Protein AF-H2BTC4-F1 (afdb_monomer)

Nearest PDB structures (foldseek):
  3rd6-assembly2_B-2  TM=5.902E-01  e=9.328E+00  Mesorhizobium loti
  6a6y-assembly1_A  TM=3.788E-01  e=4.649E+00  Plasmodium falciparum 3D7

Radius of gyration: 32.27 Å; Cα contacts (8 Å, |Δi|>4): 241; chains: 1; bounding box: 78×39×70 Å

Organism: Gillisia limnaea (strain DSM 15749 / LMG 21470 / R-8282) (NCBI:txid865937)

Solvent-accessible surface area (backbone atoms only — not comparable to full-atom values): 11530 Å² total; per-residue (Å²): 138,80,90,80,84,87,81,82,89,83,85,80,71,77,66,57,60,59,54,53,54,52,52,53,58,55,62,61,71,74,79,64,97,75,67,81,81,67,66,84,75,67,82,71,58,74,78,54,53,60,56,49,55,56,59,57,62,67,70,68,74,69,77,81,73,74,81,61,98,74,76,62,87,86,82,70,78,95,73,84,47,70,45,61,34,36,32,22,36,88,88,67,48,54,43,63,57,78,45,70,46,20,28,34,69,87,81,66,47,76,60,57,75,93,68,54,73,71,60,49,48,52,26,29,73,61,8,42,46,78,63,47,40,41,89,46,13,78,83,36,46,75,35,72,47,51,34,35,41,34,35,19,48,95,86,38,78,73,43,77,50,61,31,37,36,31,12,40,88,69,40,44,49,84,74,49,62,78,54,70,42,74,42,89,126

Mean predicted aligned error: 16.74 Å

Sequence (185 aa):
MSVKNPEYIGKKEFSNTFNYFREIFRSINHEIPNLYYNFTKYRISMKNLSRISLFVMLLFQSCIKGDDVNECPGICSEEFRNITVEIKDAEGNPVALDSYRVINTVNGNELSTEINDSEFQYFRENGIYPIFSDLYSEEFRQQEITINFKGYIDEVEVISSNYEVGADCCHVYYISGERELQIDQ

pLDDT: mean 77.53, std 22.92, range [30.31, 98.69]

Structure (mmCIF, N/CA/C/O backbone):
data_AF-H2BTC4-F1
#
_entry.id   AF-H2BTC4-F1
#
loop_
_atom_site.group_PDB
_atom_site.id
_atom_site.type_symbol
_atom_site.label_atom_id
_atom_site.label_alt_id
_atom_site.label_comp_id
_atom_site.label_asym_id
_atom_site.label_entity_id
_atom_site.label_seq_id
_atom_site.pdbx_PDB_ins_code
_atom_site.Cartn_x
_atom_site.Cartn_y
_atom_site.Cartn_z
_atom_site.occupancy
_atom_site.B_iso_or_equiv
_atom_site.auth_seq_id
_atom_site.auth_comp_id
_atom_site.auth_asym_id
_atom_site.auth_atom_id
_atom_site.pdbx_PDB_model_num
ATOM 1 N N . MET A 1 1 ? -17.801 10.130 -45.957 1.00 35.03 1 MET A N 1
ATOM 2 C CA . MET A 1 1 ? -16.839 11.165 -46.395 1.00 35.03 1 MET A CA 1
ATOM 3 C C . MET A 1 1 ? -15.692 11.145 -45.392 1.00 35.03 1 MET A C 1
ATOM 5 O O . MET A 1 1 ? -15.853 11.618 -44.286 1.00 35.03 1 MET A O 1
ATOM 9 N N . SER A 1 2 ? -14.804 10.172 -45.569 1.00 30.31 2 SER A N 1
ATOM 10 C CA . SER A 1 2 ? -13.424 10.334 -46.050 1.00 30.31 2 SER A CA 1
ATOM 11 C C . SER A 1 2 ? -12.464 10.787 -44.951 1.00 30.31 2 SER A C 1
ATOM 13 O O . SER A 1 2 ? -12.406 11.954 -44.587 1.00 30.31 2 SER A O 1
ATOM 15 N N . VAL A 1 3 ? -11.694 9.800 -44.496 1.00 36.44 3 VAL A N 1
ATOM 16 C CA . VAL A 1 3 ? -10.451 9.884 -43.728 1.00 36.44 3 VAL A CA 1
ATOM 17 C C . VAL A 1 3 ? -9.499 10.910 -44.348 1.00 36.44 3 VAL A C 1
ATOM 19 O O . VAL A 1 3 ? -9.320 10.893 -45.568 1.00 36.44 3 VAL A O 1
ATOM 22 N N . LYS A 1 4 ? -8.827 11.723 -43.517 1.00 32.56 4 LYS A N 1
ATOM 23 C CA . LYS A 1 4 ? -7.481 12.232 -43.820 1.00 32.56 4 LYS A CA 1
ATOM 24 C C . LYS A 1 4 ? -6.571 12.255 -42.584 1.00 32.56 4 LYS A C 1
ATOM 26 O O . LYS A 1 4 ? -6.829 12.925 -41.594 1.00 32.56 4 LYS A O 1
ATOM 31 N N . ASN A 1 5 ? -5.520 11.467 -42.761 1.00 31.31 5 ASN A N 1
ATOM 32 C CA . ASN A 1 5 ? -4.232 11.316 -42.098 1.00 31.31 5 ASN A CA 1
ATOM 33 C C . ASN A 1 5 ? -3.501 12.649 -41.797 1.00 31.31 5 ASN A C 1
ATOM 35 O O . ASN A 1 5 ? -3.517 13.523 -42.668 1.00 31.31 5 ASN A O 1
ATOM 39 N N . PRO A 1 6 ? -2.783 12.796 -40.667 1.00 34.75 6 PRO A N 1
ATOM 40 C CA . PRO A 1 6 ? -1.710 13.776 -40.545 1.00 34.75 6 PRO A CA 1
ATOM 41 C C . PRO A 1 6 ? -0.370 13.185 -41.025 1.00 34.75 6 PRO A C 1
ATOM 43 O O . PRO A 1 6 ? 0.171 12.239 -40.457 1.00 34.75 6 PRO A O 1
ATOM 46 N N . GLU A 1 7 ? 0.161 13.763 -42.103 1.00 33.81 7 GLU A N 1
ATOM 47 C CA . GLU A 1 7 ? 1.503 13.509 -42.631 1.00 33.81 7 GLU A CA 1
ATOM 48 C C . GLU A 1 7 ? 2.607 13.994 -41.673 1.00 33.81 7 GLU A C 1
ATOM 50 O O . GLU A 1 7 ? 2.689 15.171 -41.332 1.00 33.81 7 GLU A O 1
ATOM 55 N N . TYR A 1 8 ? 3.489 13.063 -41.306 1.00 33.41 8 TYR A N 1
ATOM 56 C CA . TYR A 1 8 ? 4.953 13.176 -41.255 1.00 33.41 8 TYR A CA 1
ATOM 57 C C . TYR A 1 8 ? 5.572 14.586 -41.141 1.00 33.41 8 TYR A C 1
ATOM 59 O O . TYR A 1 8 ? 5.969 15.205 -42.132 1.00 33.41 8 TYR A O 1
ATOM 67 N N . ILE A 1 9 ? 5.833 15.014 -39.904 1.00 39.47 9 ILE A N 1
ATOM 68 C CA . ILE A 1 9 ? 6.880 15.996 -39.591 1.00 39.47 9 ILE A CA 1
ATOM 69 C C . ILE A 1 9 ? 8.181 15.212 -39.394 1.00 39.47 9 ILE A C 1
ATOM 71 O O . ILE A 1 9 ? 8.372 14.559 -38.378 1.00 39.47 9 ILE A O 1
ATOM 75 N N . GLY A 1 10 ? 9.072 15.237 -40.385 1.00 39.84 10 GLY A N 1
ATOM 76 C CA . GLY A 1 10 ? 10.337 14.502 -40.285 1.00 39.84 10 GLY A CA 1
ATOM 77 C C . GLY A 1 10 ? 11.221 14.625 -41.516 1.00 39.84 10 GLY A C 1
ATOM 78 O O . GLY A 1 10 ? 11.597 13.620 -42.103 1.00 39.84 10 GLY A O 1
ATOM 79 N N . LYS A 1 11 ? 11.514 15.851 -41.969 1.00 40.06 11 LYS A N 1
ATOM 80 C CA . LYS A 1 11 ? 12.425 16.077 -43.112 1.00 40.06 11 LYS A CA 1
ATOM 81 C C . LYS A 1 11 ? 13.274 17.352 -43.031 1.00 40.06 11 LYS A C 1
ATOM 83 O O . LYS A 1 11 ? 13.701 17.859 -44.064 1.00 40.06 11 LYS A O 1
ATOM 88 N N . LYS A 1 12 ? 13.544 17.885 -41.832 1.00 38.66 12 LYS A N 1
ATOM 89 C CA . LYS A 1 12 ? 14.342 19.123 -41.694 1.00 38.66 12 LYS A CA 1
ATOM 90 C C . LYS A 1 12 ? 15.702 19.015 -41.004 1.00 38.66 12 LYS A C 1
ATOM 92 O O . LYS A 1 12 ? 16.465 19.965 -41.120 1.00 38.66 12 LYS A O 1
ATOM 97 N N . GLU A 1 13 ? 16.081 17.881 -40.416 1.00 40.91 13 GLU A N 1
ATOM 98 C CA . GLU A 1 13 ? 17.378 17.789 -39.713 1.00 40.91 13 GLU A CA 1
ATOM 99 C C . GLU A 1 13 ? 18.522 17.147 -40.510 1.00 40.91 13 GLU A C 1
ATOM 101 O O . GLU A 1 13 ? 19.686 17.392 -40.209 1.00 40.91 13 GLU A O 1
ATOM 106 N N . PHE A 1 14 ? 18.250 16.428 -41.602 1.00 38.41 14 PHE A N 1
ATOM 107 C CA . PHE A 1 14 ? 19.308 15.697 -42.321 1.00 38.41 14 PHE A CA 1
ATOM 108 C C . PHE A 1 14 ? 20.200 16.5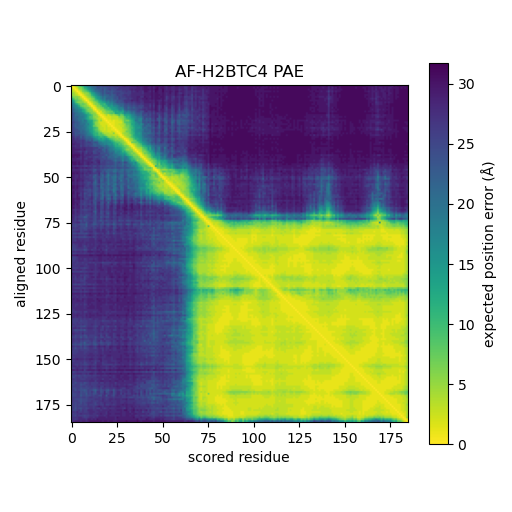73 -43.230 1.00 38.41 14 PHE A C 1
ATOM 110 O O . PHE A 1 14 ? 21.249 16.127 -43.689 1.00 38.41 14 PHE A O 1
ATOM 117 N N . SER A 1 15 ? 19.812 17.827 -43.511 1.00 43.28 15 SER A N 1
ATOM 118 C CA . SER A 1 15 ? 20.577 18.701 -44.425 1.00 43.28 15 SER A CA 1
ATOM 119 C C . SER A 1 15 ? 21.727 19.464 -43.752 1.00 43.28 15 SER A C 1
ATOM 121 O O . SER A 1 15 ? 22.651 19.912 -44.432 1.00 43.28 15 SER A O 1
ATOM 123 N N . ASN A 1 16 ? 21.713 19.583 -42.420 1.00 51.31 16 ASN A N 1
ATOM 124 C CA . ASN A 1 16 ? 22.697 20.393 -41.696 1.00 51.31 16 ASN A CA 1
ATOM 125 C C . ASN A 1 16 ? 24.021 19.656 -41.455 1.00 51.31 16 ASN A C 1
ATOM 127 O O . ASN A 1 16 ? 25.080 20.283 -41.468 1.00 51.31 16 ASN A O 1
ATOM 131 N N . THR A 1 17 ? 24.004 18.328 -41.347 1.00 49.62 17 THR A N 1
ATOM 132 C CA . THR A 1 17 ? 25.216 17.527 -41.122 1.00 49.62 17 THR A CA 1
ATOM 133 C C . THR A 1 17 ? 26.127 17.514 -42.352 1.00 49.62 17 THR A C 1
ATOM 135 O O . THR A 1 17 ? 27.344 17.630 -42.232 1.00 49.62 17 THR A O 1
ATOM 138 N N . PHE A 1 18 ? 25.553 17.459 -43.560 1.00 51.31 18 PHE A N 1
ATOM 139 C CA . PHE A 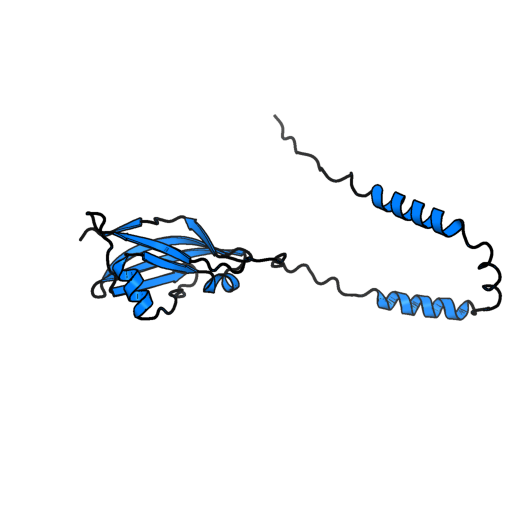1 18 ? 26.331 17.433 -44.805 1.00 51.31 18 PHE A CA 1
ATOM 140 C C . PHE A 1 18 ? 27.047 18.766 -45.079 1.00 51.31 18 PHE A C 1
ATOM 142 O O . PHE A 1 18 ? 28.181 18.783 -45.559 1.00 51.31 18 PHE A O 1
ATOM 149 N N . ASN A 1 19 ? 26.413 19.887 -44.725 1.00 50.78 19 ASN A N 1
ATOM 150 C CA . ASN A 1 19 ? 27.024 21.211 -44.845 1.00 50.78 19 ASN A CA 1
ATOM 151 C C . ASN A 1 19 ? 28.141 21.421 -43.812 1.00 50.78 19 ASN A C 1
ATOM 153 O O . ASN A 1 19 ? 29.167 22.004 -44.151 1.00 50.78 19 ASN A O 1
ATOM 157 N N . TYR A 1 20 ? 28.003 20.864 -42.604 1.00 53.56 20 TYR A N 1
ATOM 158 C CA . TYR A 1 20 ? 29.056 20.897 -41.586 1.00 53.56 20 TYR A CA 1
ATOM 159 C C . TYR A 1 20 ? 30.311 20.119 -42.018 1.00 53.56 20 TYR A C 1
ATOM 161 O O . TYR A 1 20 ? 31.423 20.643 -41.958 1.00 53.56 20 TYR A O 1
ATOM 169 N N . PHE A 1 21 ? 30.148 18.909 -42.568 1.00 52.22 21 PHE A N 1
ATOM 170 C CA . PHE A 1 21 ? 31.277 18.143 -43.112 1.00 52.22 21 PHE A CA 1
ATOM 171 C C . PHE A 1 21 ? 31.932 18.828 -44.318 1.00 52.22 21 PHE A C 1
ATOM 173 O O . PHE A 1 21 ? 33.154 18.778 -44.466 1.00 52.22 21 PHE A O 1
ATOM 180 N N . ARG A 1 22 ? 31.148 19.505 -45.167 1.00 55.69 22 ARG A N 1
ATOM 181 C CA . ARG A 1 22 ? 31.675 20.261 -46.311 1.00 55.69 22 ARG A CA 1
ATOM 182 C C . ARG A 1 22 ? 32.547 21.442 -45.880 1.00 55.69 22 ARG A C 1
ATOM 184 O O . ARG A 1 22 ? 33.568 21.689 -46.519 1.00 55.69 22 ARG A O 1
ATOM 191 N N . GLU A 1 23 ? 32.169 22.141 -44.815 1.00 54.94 23 GLU A N 1
ATOM 192 C CA . GLU A 1 23 ? 32.951 23.253 -44.262 1.00 54.94 23 GLU A CA 1
ATOM 193 C C . GLU A 1 23 ? 34.232 22.763 -43.563 1.00 54.94 23 GLU A C 1
ATOM 195 O O . GLU A 1 23 ? 35.295 23.345 -43.777 1.00 54.94 23 GLU A O 1
ATOM 200 N N . ILE A 1 24 ? 34.195 21.622 -42.859 1.00 56.16 24 ILE A N 1
ATOM 201 C CA . ILE A 1 24 ? 35.408 20.985 -42.302 1.00 56.16 24 ILE A CA 1
ATOM 202 C C . ILE A 1 24 ? 36.379 20.561 -43.418 1.00 56.16 24 ILE A C 1
ATOM 204 O O . ILE A 1 24 ? 37.576 20.827 -43.342 1.00 56.16 24 ILE A O 1
ATOM 208 N N . PHE A 1 25 ? 35.890 19.957 -44.504 1.00 52.84 25 PHE A N 1
ATOM 209 C CA . PHE A 1 25 ? 36.750 19.607 -45.643 1.00 52.84 25 PHE A CA 1
ATOM 210 C C . PHE A 1 25 ? 37.304 20.836 -46.382 1.00 52.84 25 PHE A C 1
ATOM 212 O O . PHE A 1 25 ? 38.366 20.755 -47.005 1.00 52.84 25 PHE A O 1
ATOM 219 N N . ARG A 1 26 ? 36.614 21.982 -46.321 1.00 50.97 26 ARG A N 1
ATOM 220 C CA . ARG A 1 26 ? 37.113 23.251 -46.867 1.00 50.97 26 ARG A CA 1
ATOM 221 C C . ARG A 1 26 ? 38.206 23.869 -46.002 1.00 50.97 26 ARG A C 1
ATOM 223 O O . ARG A 1 26 ? 39.169 24.373 -46.573 1.00 50.97 26 ARG A O 1
ATOM 230 N N . SER A 1 27 ? 38.094 23.799 -44.675 1.00 51.53 27 SER A N 1
ATOM 231 C CA . SER A 1 27 ? 39.113 24.351 -43.772 1.00 51.53 27 SER A CA 1
ATOM 232 C C . SER A 1 27 ? 40.405 23.528 -43.769 1.00 51.53 27 SER A C 1
ATOM 234 O O . SER A 1 27 ? 41.488 24.100 -43.707 1.00 51.53 27 SER A O 1
ATOM 236 N N . ILE A 1 28 ? 40.323 22.205 -43.951 1.00 52.25 28 ILE A N 1
ATOM 237 C CA . ILE A 1 28 ? 41.506 21.325 -44.016 1.00 52.25 28 ILE A CA 1
ATOM 238 C C . ILE A 1 28 ? 42.330 21.553 -45.300 1.00 52.25 28 ILE A C 1
ATOM 240 O O . ILE A 1 28 ? 43.553 21.417 -45.291 1.00 52.25 28 ILE A O 1
ATOM 244 N N . ASN A 1 29 ? 41.696 21.942 -46.411 1.00 46.62 29 ASN A N 1
ATOM 245 C CA . ASN A 1 29 ? 42.384 22.099 -47.699 1.00 46.62 29 ASN A CA 1
ATOM 246 C C . ASN A 1 29 ? 43.207 23.392 -47.837 1.00 46.62 29 ASN A C 1
ATOM 248 O O . ASN A 1 29 ? 43.903 23.545 -48.840 1.00 46.62 29 ASN A O 1
ATOM 252 N N . HIS A 1 30 ? 43.151 24.313 -46.869 1.00 49.62 30 HIS A N 1
ATOM 253 C CA . HIS A 1 30 ? 43.815 25.616 -46.987 1.00 49.62 30 HIS A CA 1
ATOM 254 C C . HIS A 1 30 ? 45.167 25.725 -46.249 1.00 49.62 30 HIS A C 1
ATOM 256 O O . HIS A 1 30 ? 45.808 26.770 -46.336 1.00 49.62 30 HIS A O 1
ATOM 262 N N . GLU A 1 31 ? 45.653 24.665 -45.585 1.00 50.09 31 GLU A N 1
ATOM 263 C CA . GLU A 1 31 ? 46.914 24.734 -44.815 1.00 50.09 31 GLU A CA 1
ATOM 264 C C . GLU A 1 31 ? 47.982 23.666 -45.099 1.00 50.09 31 GLU A C 1
ATOM 266 O O . GLU A 1 31 ? 49.038 23.703 -44.471 1.00 50.09 31 GLU A O 1
ATOM 271 N N . ILE A 1 32 ? 47.826 22.748 -46.063 1.00 51.97 32 ILE A N 1
ATOM 272 C CA . ILE A 1 32 ? 48.899 21.764 -46.322 1.00 51.97 32 ILE A CA 1
ATOM 273 C C . ILE A 1 32 ? 49.108 21.486 -47.818 1.00 51.97 32 ILE A C 1
ATOM 275 O O . ILE A 1 32 ? 48.557 20.525 -48.352 1.00 51.97 32 ILE A O 1
ATOM 279 N N . PRO A 1 33 ? 49.999 22.226 -48.509 1.00 43.50 33 PRO A N 1
ATOM 280 C CA . PRO A 1 33 ? 50.425 21.866 -49.862 1.00 43.50 33 PRO A CA 1
ATOM 281 C C . PRO A 1 33 ? 51.407 20.677 -49.903 1.00 43.50 33 PRO A C 1
ATOM 283 O O . PRO A 1 33 ? 51.844 20.293 -50.981 1.00 43.50 33 PRO A O 1
ATOM 286 N N . ASN A 1 34 ? 51.797 20.092 -48.761 1.00 49.53 34 ASN A N 1
ATOM 287 C CA . ASN A 1 34 ? 53.017 19.275 -48.670 1.00 49.53 34 ASN A CA 1
ATOM 288 C C . ASN A 1 34 ? 52.880 17.873 -48.045 1.00 49.53 34 ASN A C 1
ATOM 290 O O . ASN A 1 34 ? 53.867 17.316 -47.570 1.00 49.53 34 ASN A O 1
ATOM 294 N N . LEU A 1 35 ? 51.702 17.241 -48.095 1.00 42.56 35 LEU A N 1
ATOM 295 C CA . LEU A 1 35 ? 51.567 15.815 -47.728 1.00 42.56 35 LEU A CA 1
ATOM 296 C C . LEU A 1 35 ? 51.453 14.856 -48.923 1.00 42.56 35 LEU A C 1
ATOM 298 O O . LEU A 1 35 ? 51.580 13.645 -48.749 1.00 42.56 35 LEU A O 1
ATOM 302 N N . TYR A 1 36 ? 51.323 15.368 -50.151 1.00 42.94 36 TYR A N 1
ATOM 303 C CA . TYR A 1 36 ? 51.255 14.524 -51.352 1.00 42.94 36 TYR A CA 1
ATOM 304 C C . TYR A 1 36 ? 52.605 13.913 -51.770 1.00 42.94 36 TYR A C 1
ATOM 306 O O . TYR A 1 36 ? 52.634 12.981 -52.570 1.00 42.94 36 TYR A O 1
ATOM 314 N N . TYR A 1 37 ? 53.729 14.386 -51.215 1.00 44.12 37 TYR A N 1
ATOM 315 C CA . TYR A 1 37 ? 55.063 13.977 -51.672 1.00 44.12 37 TYR A CA 1
ATOM 316 C C . TYR A 1 37 ? 55.655 12.751 -50.951 1.00 44.12 37 TYR A C 1
ATOM 318 O O . TYR A 1 37 ? 56.686 12.239 -51.377 1.00 44.12 37 TYR A O 1
ATOM 326 N N . ASN A 1 38 ? 55.015 12.230 -49.895 1.00 38.34 38 ASN A N 1
ATOM 327 C CA . ASN A 1 38 ? 55.543 11.076 -49.146 1.00 38.34 38 ASN A CA 1
ATOM 328 C C . ASN A 1 38 ? 54.756 9.764 -49.313 1.00 38.34 38 ASN A C 1
ATOM 330 O O . ASN A 1 38 ? 55.200 8.727 -48.819 1.00 38.34 38 ASN A O 1
ATOM 334 N N . PHE A 1 39 ? 53.651 9.744 -50.066 1.00 42.41 39 PHE A N 1
ATOM 335 C CA . PHE A 1 39 ? 52.895 8.502 -50.300 1.00 42.41 39 PHE A CA 1
ATOM 336 C C . PHE A 1 39 ? 53.469 7.602 -51.408 1.00 42.41 39 PHE A C 1
ATOM 338 O O . PHE A 1 39 ? 53.096 6.436 -51.503 1.00 42.41 39 PHE A O 1
ATOM 345 N N . THR A 1 40 ? 54.436 8.066 -52.205 1.00 42.25 40 THR A N 1
ATOM 346 C CA . THR A 1 40 ? 55.041 7.260 -53.285 1.00 42.25 40 THR A CA 1
ATOM 347 C C . THR A 1 40 ? 56.161 6.320 -52.831 1.00 42.25 40 THR A C 1
ATOM 349 O O . THR A 1 40 ? 56.680 5.563 -53.651 1.00 42.25 40 THR A O 1
ATOM 352 N N . LYS A 1 41 ? 56.526 6.295 -51.539 1.00 48.69 41 LYS A N 1
ATOM 353 C CA . LYS A 1 41 ? 57.607 5.418 -51.046 1.00 48.69 41 LYS A CA 1
ATOM 354 C C . LYS A 1 41 ? 57.138 4.060 -50.512 1.00 48.69 41 LYS A C 1
ATOM 356 O O . LYS A 1 41 ? 57.942 3.135 -50.439 1.00 48.69 41 LYS A O 1
ATOM 361 N N . TYR A 1 42 ? 55.853 3.889 -50.203 1.00 53.25 42 TYR A N 1
ATOM 362 C CA . TYR A 1 42 ? 55.319 2.601 -49.754 1.00 53.25 42 TYR A CA 1
ATOM 363 C C . TYR A 1 42 ? 54.574 1.896 -50.883 1.00 53.25 42 TYR A C 1
ATOM 365 O O . TYR A 1 42 ? 53.364 2.010 -51.054 1.00 53.25 42 TYR A O 1
ATOM 373 N N . ARG A 1 43 ? 55.324 1.107 -51.656 1.00 49.00 43 ARG A N 1
ATOM 374 C CA . ARG A 1 43 ? 54.785 0.143 -52.618 1.00 49.00 43 ARG A CA 1
ATOM 375 C C . ARG A 1 43 ? 54.184 -1.041 -51.846 1.00 49.00 43 ARG A C 1
ATOM 377 O O . ARG A 1 43 ? 54.742 -2.134 -51.836 1.00 49.00 43 ARG A O 1
ATOM 384 N N . ILE A 1 44 ? 53.071 -0.817 -51.144 1.00 51.38 44 ILE A N 1
ATOM 385 C CA . ILE A 1 44 ? 52.295 -1.903 -50.539 1.00 51.38 44 ILE A CA 1
ATOM 386 C C . ILE A 1 44 ? 51.766 -2.741 -51.702 1.00 51.38 44 ILE A C 1
ATOM 388 O O . ILE A 1 44 ? 50.981 -2.276 -52.526 1.00 51.38 44 ILE A O 1
ATOM 392 N N . SER A 1 45 ? 52.271 -3.967 -51.823 1.00 49.88 45 SER A N 1
ATOM 393 C CA . SER A 1 45 ? 51.870 -4.901 -52.873 1.00 49.88 45 SER A CA 1
ATOM 394 C C . SER A 1 45 ? 50.346 -5.069 -52.868 1.00 49.88 45 SER A C 1
ATOM 396 O O . SER A 1 45 ? 49.775 -5.494 -51.862 1.00 49.88 45 SER A O 1
ATOM 398 N N . MET A 1 46 ? 49.690 -4.783 -54.002 1.00 56.00 46 MET A N 1
ATOM 399 C CA . MET A 1 46 ? 48.228 -4.889 -54.184 1.00 56.00 46 MET A CA 1
ATOM 400 C C . MET A 1 46 ? 47.656 -6.279 -53.845 1.00 56.00 46 MET A C 1
ATOM 402 O O . MET A 1 46 ? 46.457 -6.421 -53.631 1.00 56.00 46 MET A O 1
ATOM 406 N N . LYS A 1 47 ? 48.509 -7.305 -53.727 1.0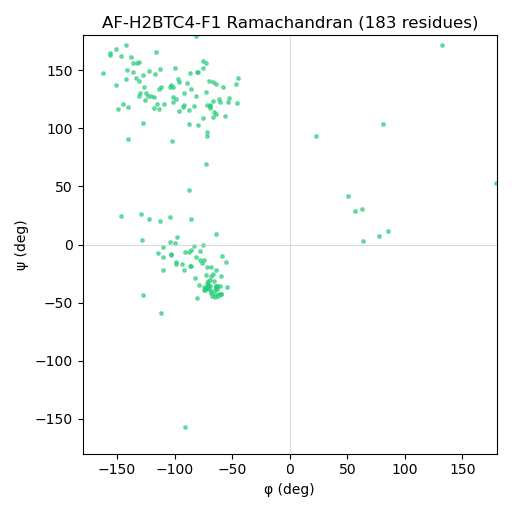0 53.22 47 LYS A N 1
ATOM 407 C CA . LYS A 1 47 ? 48.133 -8.662 -53.299 1.00 53.22 47 LYS A CA 1
ATOM 408 C C . LYS A 1 47 ? 47.810 -8.760 -51.801 1.00 53.22 47 LYS A C 1
ATOM 410 O O . LYS A 1 47 ? 47.028 -9.619 -51.404 1.00 53.22 47 LYS A O 1
ATOM 415 N N . ASN A 1 48 ? 48.370 -7.872 -50.979 1.00 50.00 48 ASN A N 1
ATOM 416 C CA . ASN A 1 48 ? 48.149 -7.852 -49.529 1.00 50.00 48 ASN A CA 1
ATOM 417 C C . ASN A 1 48 ? 46.979 -6.937 -49.132 1.00 50.00 48 ASN A C 1
ATOM 419 O O . ASN A 1 48 ? 46.359 -7.165 -48.099 1.00 50.00 48 ASN A O 1
ATOM 423 N N . LEU A 1 49 ? 46.619 -5.968 -49.985 1.00 55.25 49 LEU A N 1
ATOM 424 C CA . LEU A 1 49 ? 45.439 -5.106 -49.819 1.00 55.25 49 LEU A CA 1
ATOM 425 C C . LEU A 1 49 ? 44.125 -5.905 -49.850 1.00 55.25 49 LEU A C 1
ATOM 427 O O . LEU A 1 49 ? 43.243 -5.665 -49.031 1.00 55.25 49 LEU A O 1
ATOM 431 N N . SER A 1 50 ? 44.028 -6.923 -50.715 1.00 57.62 50 SER A N 1
ATOM 432 C CA . SER A 1 50 ? 42.869 -7.830 -50.762 1.00 57.62 50 SER A CA 1
ATOM 433 C C . SER A 1 50 ? 42.694 -8.638 -49.465 1.00 57.62 50 SER A C 1
ATOM 435 O O . SER A 1 50 ? 41.570 -8.836 -49.009 1.00 57.62 50 SER A O 1
ATOM 437 N N . ARG A 1 51 ? 43.797 -9.044 -48.820 1.00 59.50 51 ARG A N 1
ATOM 438 C CA . ARG A 1 51 ? 43.763 -9.795 -47.552 1.00 59.50 51 ARG A CA 1
ATOM 439 C C . ARG A 1 51 ? 43.399 -8.913 -46.358 1.00 59.50 51 ARG A C 1
ATOM 441 O O . ARG A 1 51 ? 42.667 -9.355 -45.481 1.00 59.50 51 ARG A O 1
ATOM 448 N N . ILE A 1 52 ? 43.864 -7.663 -46.353 1.00 64.44 52 ILE A N 1
ATOM 449 C CA . ILE A 1 52 ? 43.525 -6.676 -45.317 1.00 64.44 52 ILE A CA 1
ATOM 450 C C . ILE A 1 52 ? 42.047 -6.275 -45.423 1.00 64.44 52 ILE A C 1
ATOM 452 O O . ILE A 1 52 ? 41.364 -6.207 -44.406 1.00 64.44 52 ILE A O 1
ATOM 456 N N . SER A 1 53 ? 41.519 -6.109 -46.641 1.00 63.62 53 SER A N 1
ATOM 457 C CA . SER A 1 53 ? 40.095 -5.813 -46.862 1.00 63.62 53 SER A CA 1
ATOM 458 C C . SER A 1 53 ? 39.167 -6.909 -46.326 1.00 63.62 53 SER A C 1
ATOM 460 O O . SER A 1 53 ? 38.098 -6.595 -45.811 1.00 63.62 53 SER A O 1
ATOM 462 N N . LEU A 1 54 ? 39.570 -8.182 -46.412 1.00 62.69 54 LEU A N 1
ATOM 463 C CA . LEU A 1 54 ? 38.795 -9.305 -45.874 1.00 62.69 54 LEU A CA 1
ATOM 464 C C . LEU A 1 54 ? 38.805 -9.323 -44.334 1.00 62.69 54 LEU A C 1
ATOM 466 O O . LEU A 1 54 ? 37.793 -9.631 -43.712 1.00 62.69 54 LEU A O 1
ATOM 470 N N . PHE A 1 55 ? 39.928 -8.943 -43.718 1.00 64.19 55 PHE A N 1
ATOM 471 C CA . PHE A 1 55 ? 40.072 -8.876 -42.260 1.00 64.19 55 PHE A CA 1
ATOM 472 C C . PHE A 1 55 ? 39.281 -7.713 -41.642 1.00 64.19 55 PHE A C 1
ATOM 474 O O . PHE A 1 55 ? 38.712 -7.854 -40.566 1.00 64.19 55 PHE A O 1
ATOM 481 N N . VAL A 1 56 ? 39.195 -6.580 -42.344 1.00 67.31 56 VAL A N 1
ATOM 482 C CA . VAL A 1 56 ? 38.423 -5.403 -41.908 1.00 67.31 56 VAL A CA 1
ATOM 483 C C . VAL A 1 56 ? 36.913 -5.655 -41.985 1.00 67.31 56 VAL A C 1
ATOM 485 O O . VAL A 1 56 ? 36.171 -5.171 -41.137 1.00 67.31 56 VAL A O 1
ATOM 488 N N . MET A 1 57 ? 36.447 -6.474 -42.933 1.00 61.03 57 MET A N 1
ATOM 489 C CA . MET A 1 57 ? 35.025 -6.820 -43.065 1.00 61.03 57 MET A CA 1
ATOM 490 C C . MET A 1 57 ? 34.505 -7.689 -41.902 1.00 61.03 57 MET A C 1
ATOM 492 O O . MET A 1 57 ? 33.330 -7.610 -41.558 1.00 61.03 57 MET A O 1
ATOM 496 N N . LEU A 1 58 ? 35.383 -8.465 -41.253 1.00 61.47 58 LEU A N 1
ATOM 497 C CA . LEU A 1 58 ? 35.053 -9.284 -40.078 1.00 61.47 58 LEU A CA 1
ATOM 498 C C . LEU A 1 58 ? 34.925 -8.468 -38.780 1.00 61.47 58 LEU A C 1
ATOM 500 O O . LEU A 1 58 ? 34.340 -8.955 -37.818 1.00 61.47 58 LEU A O 1
ATOM 504 N N . LEU A 1 59 ? 35.418 -7.224 -38.750 1.00 59.94 59 LEU A N 1
ATOM 505 C CA . LEU A 1 59 ? 35.345 -6.350 -37.572 1.00 59.94 59 LEU A CA 1
ATOM 506 C C . LEU A 1 59 ? 34.026 -5.561 -37.470 1.00 59.94 59 LEU A C 1
ATOM 508 O O . LEU A 1 59 ? 33.809 -4.882 -36.472 1.00 59.94 59 LEU A O 1
ATOM 512 N N . PHE A 1 60 ? 33.135 -5.662 -38.464 1.00 57.28 60 PHE A N 1
ATOM 513 C CA . PHE A 1 60 ? 31.839 -4.967 -38.471 1.00 57.28 60 PHE A CA 1
ATOM 514 C C . PHE A 1 60 ? 30.650 -5.826 -38.014 1.00 57.28 60 PHE A C 1
ATOM 516 O O . PHE A 1 60 ? 29.519 -5.353 -38.053 1.00 57.28 60 PHE A O 1
ATOM 523 N N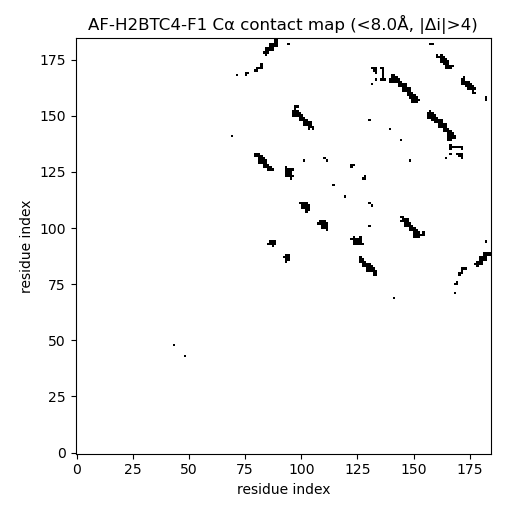 . GLN A 1 61 ? 30.869 -7.052 -37.526 1.00 53.72 61 GLN A N 1
ATOM 524 C CA . GLN A 1 61 ? 29.816 -7.833 -36.858 1.00 53.72 61 GLN A CA 1
ATOM 525 C C . GLN A 1 61 ? 29.732 -7.525 -35.354 1.00 53.72 61 GLN A C 1
ATOM 527 O O . GLN A 1 61 ? 29.650 -8.431 -34.525 1.00 53.72 61 GLN A O 1
ATOM 532 N N . SER A 1 62 ? 29.738 -6.240 -34.989 1.00 55.59 62 SER A N 1
ATOM 533 C CA . SER A 1 62 ? 29.274 -5.847 -33.658 1.00 55.59 62 SER A CA 1
ATOM 534 C C . SER A 1 62 ? 27.759 -5.997 -33.615 1.00 55.59 62 SER A C 1
ATOM 536 O O . SER A 1 62 ? 27.029 -5.417 -34.414 1.00 55.59 62 SER A O 1
ATOM 538 N N . CYS A 1 63 ? 27.335 -6.845 -32.689 1.00 59.16 63 CYS A N 1
ATOM 539 C CA . CYS A 1 63 ? 25.965 -7.211 -32.382 1.00 59.16 63 CYS A CA 1
ATOM 540 C C . CYS A 1 63 ? 25.052 -5.975 -32.305 1.00 59.16 63 CYS A C 1
ATOM 542 O O . CYS A 1 63 ? 25.281 -5.097 -31.472 1.00 59.16 63 CYS A O 1
ATOM 544 N N . ILE A 1 64 ? 23.999 -5.928 -33.126 1.00 59.78 64 ILE A N 1
ATOM 545 C CA . ILE A 1 64 ? 22.820 -5.118 -32.813 1.00 59.78 64 ILE A CA 1
ATOM 546 C C . ILE A 1 64 ? 22.144 -5.874 -31.671 1.00 59.78 64 ILE A C 1
ATOM 548 O O . ILE A 1 64 ? 21.485 -6.888 -31.903 1.00 59.78 64 ILE A O 1
ATOM 552 N N . LYS A 1 65 ? 22.402 -5.458 -30.427 1.00 54.22 65 LYS A N 1
ATOM 553 C CA . LYS A 1 65 ? 21.559 -5.883 -29.310 1.00 54.22 65 LYS A CA 1
ATOM 554 C C . LYS A 1 65 ? 20.160 -5.374 -29.638 1.00 54.22 65 LYS A C 1
ATOM 556 O O . LYS A 1 65 ? 20.015 -4.198 -29.948 1.00 54.22 65 LYS A O 1
ATOM 561 N N . GLY A 1 66 ? 19.195 -6.288 -29.703 1.00 54.28 66 GLY A N 1
ATOM 562 C CA . GLY A 1 66 ? 17.801 -5.909 -29.879 1.00 54.28 66 GLY A CA 1
ATOM 563 C C . GLY A 1 66 ? 17.408 -4.983 -28.739 1.00 54.28 66 GLY A C 1
ATOM 564 O O . GLY A 1 66 ? 17.801 -5.241 -27.603 1.00 54.28 66 GLY A O 1
ATOM 565 N N . ASP A 1 67 ? 16.707 -3.909 -29.077 1.00 52.72 67 ASP A N 1
ATOM 566 C CA . ASP A 1 67 ? 16.210 -2.935 -28.116 1.00 52.72 67 ASP A CA 1
ATOM 567 C C . ASP A 1 67 ? 15.352 -3.684 -27.085 1.00 52.72 67 ASP A C 1
ATOM 569 O O . ASP A 1 67 ? 14.293 -4.232 -27.412 1.00 52.72 67 ASP A O 1
ATOM 573 N N . ASP A 1 68 ? 15.844 -3.778 -25.849 1.00 58.78 68 ASP A N 1
ATOM 574 C CA . ASP A 1 68 ? 15.028 -4.227 -24.731 1.00 58.78 68 ASP A CA 1
ATOM 575 C C . ASP A 1 68 ? 13.890 -3.210 -24.595 1.00 58.78 68 ASP A C 1
ATOM 577 O O . ASP A 1 68 ? 14.122 -2.014 -24.430 1.00 58.78 68 ASP A O 1
ATOM 581 N N . VAL A 1 69 ? 12.640 -3.676 -24.617 1.00 56.66 69 VAL A N 1
ATOM 582 C CA . VAL A 1 69 ? 11.420 -2.846 -24.476 1.00 56.66 69 VAL A CA 1
ATOM 583 C C . VAL A 1 69 ? 11.329 -2.168 -23.085 1.00 56.66 69 VAL A C 1
ATOM 585 O O . VAL A 1 69 ? 10.316 -1.579 -22.733 1.00 56.66 69 VAL A O 1
ATOM 588 N N . ASN A 1 70 ? 12.398 -2.245 -22.286 1.00 58.34 70 ASN A N 1
ATOM 589 C CA . ASN A 1 70 ? 12.534 -1.741 -20.924 1.00 58.34 70 ASN A CA 1
ATOM 590 C C . ASN A 1 70 ? 13.694 -0.745 -20.756 1.00 58.34 70 ASN A C 1
ATOM 592 O O . ASN A 1 70 ? 14.209 -0.577 -19.650 1.00 58.34 70 ASN A O 1
ATOM 596 N N . GLU A 1 71 ? 14.146 -0.098 -21.830 1.00 70.12 71 GLU A N 1
ATOM 597 C CA . GLU A 1 71 ? 15.142 0.967 -21.721 1.00 70.12 71 GLU A CA 1
ATOM 598 C C . GLU A 1 71 ? 14.517 2.226 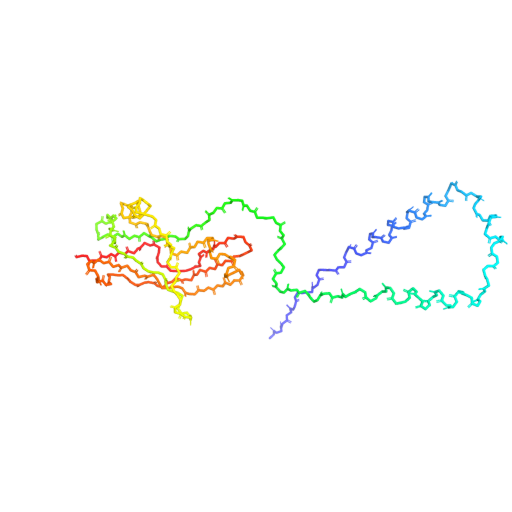-21.107 1.00 70.12 71 GLU A C 1
ATOM 600 O O . GLU A 1 71 ? 13.938 3.062 -21.794 1.00 70.12 71 GLU A O 1
ATOM 605 N N . CYS A 1 72 ? 14.640 2.355 -19.785 1.00 76.94 72 CYS A N 1
ATOM 606 C CA . CYS A 1 72 ? 14.325 3.580 -19.062 1.00 76.94 72 CYS A CA 1
ATOM 607 C C . CYS A 1 72 ? 15.439 4.622 -19.281 1.00 76.94 72 CYS A C 1
ATOM 609 O O . CYS A 1 72 ? 16.547 4.445 -18.762 1.00 76.94 72 CYS A O 1
ATOM 611 N N . PRO A 1 73 ? 15.200 5.709 -20.043 1.00 71.31 73 PRO A N 1
ATOM 612 C CA . PRO A 1 73 ? 16.207 6.740 -20.277 1.00 71.31 73 PRO A CA 1
ATOM 613 C C . PRO A 1 73 ? 16.458 7.523 -18.976 1.00 71.31 73 PRO A C 1
ATOM 615 O O . PRO A 1 73 ? 15.548 8.126 -18.413 1.00 71.31 73 PRO A O 1
ATOM 618 N N . GLY A 1 74 ? 17.687 7.469 -18.458 1.00 69.50 74 GLY A N 1
ATOM 619 C CA . GLY A 1 74 ? 17.935 7.715 -17.034 1.00 69.50 74 GLY A CA 1
ATOM 620 C C . GLY A 1 74 ? 18.358 9.132 -16.651 1.00 69.50 74 GLY A C 1
ATOM 621 O O . GLY A 1 74 ? 19.482 9.514 -16.968 1.00 69.50 74 GLY A O 1
ATOM 622 N N . ILE A 1 75 ? 17.496 9.819 -15.881 1.00 81.75 75 ILE A N 1
ATOM 623 C CA . ILE A 1 75 ? 17.781 10.533 -14.613 1.00 81.75 75 ILE A CA 1
ATOM 624 C C . ILE A 1 75 ? 16.492 10.462 -13.765 1.00 81.75 75 ILE A C 1
ATOM 626 O O . ILE A 1 75 ? 15.479 11.022 -14.178 1.00 81.75 75 ILE A O 1
ATOM 630 N N . CYS A 1 76 ? 16.523 9.803 -12.600 1.00 87.25 76 CYS A N 1
ATOM 631 C CA . CYS A 1 76 ? 15.418 9.800 -11.626 1.00 87.25 76 CYS A CA 1
ATOM 632 C C . CYS A 1 76 ? 15.697 10.790 -10.485 1.00 87.25 76 CYS A C 1
ATOM 634 O O . CYS A 1 76 ? 16.859 11.065 -10.175 1.00 87.25 76 CYS A O 1
ATOM 636 N N . SER A 1 77 ? 14.646 11.330 -9.863 1.00 89.69 77 SER A N 1
ATOM 637 C CA . SER A 1 77 ? 14.769 12.052 -8.592 1.00 89.69 77 SER A CA 1
ATOM 638 C C . SER A 1 77 ? 15.044 11.063 -7.452 1.00 89.69 77 SER A C 1
ATOM 640 O O . SER A 1 77 ? 14.715 9.884 -7.536 1.00 89.69 77 SER A O 1
ATOM 642 N N . GLU A 1 78 ? 15.650 11.545 -6.366 1.00 91.44 78 GLU A N 1
ATOM 643 C CA . GLU A 1 78 ? 15.872 10.758 -5.138 1.00 91.44 78 GLU A CA 1
ATOM 644 C C . GLU A 1 78 ? 14.653 10.808 -4.192 1.00 91.44 78 GLU A C 1
ATOM 646 O O . GLU A 1 78 ? 14.783 10.629 -2.983 1.00 91.44 78 GLU A O 1
ATOM 651 N N . GLU A 1 79 ? 13.462 11.121 -4.716 1.00 94.62 79 GLU A N 1
ATOM 652 C CA . GLU A 1 79 ? 12.236 11.116 -3.915 1.00 94.62 79 GLU A CA 1
ATOM 653 C C . GLU A 1 79 ? 11.707 9.687 -3.749 1.00 94.62 79 GLU A C 1
ATOM 655 O O . GLU A 1 79 ? 11.866 8.854 -4.634 1.00 94.62 79 GLU A O 1
ATOM 660 N N . PHE A 1 80 ? 11.057 9.411 -2.621 1.00 94.75 80 PHE A N 1
ATOM 661 C CA . PHE A 1 80 ? 10.406 8.129 -2.372 1.00 94.75 80 PHE A CA 1
ATOM 662 C C . PHE A 1 80 ? 8.898 8.348 -2.258 1.00 94.75 80 PHE A C 1
ATOM 664 O O . PHE A 1 80 ? 8.447 9.119 -1.404 1.00 94.75 80 PHE A O 1
ATOM 671 N N . ARG A 1 81 ? 8.116 7.701 -3.125 1.00 96.06 81 ARG A N 1
ATOM 672 C CA . ARG A 1 81 ? 6.663 7.878 -3.210 1.00 96.06 81 ARG A CA 1
ATOM 673 C C . ARG A 1 81 ? 5.898 6.721 -2.578 1.00 96.06 81 ARG A C 1
ATOM 675 O O . ARG A 1 81 ? 6.186 5.547 -2.799 1.00 96.06 81 ARG A O 1
ATOM 682 N N . ASN A 1 82 ? 4.862 7.098 -1.830 1.00 95.19 82 ASN A N 1
ATOM 683 C CA . ASN A 1 82 ? 3.882 6.204 -1.226 1.00 95.19 82 ASN A CA 1
ATOM 684 C C . ASN A 1 82 ? 2.473 6.609 -1.663 1.00 95.19 82 ASN A C 1
ATOM 686 O O . ASN A 1 82 ? 2.065 7.764 -1.535 1.00 95.19 82 ASN A O 1
ATOM 690 N N . ILE A 1 83 ? 1.705 5.636 -2.130 1.00 97.75 83 ILE A N 1
ATOM 691 C CA . ILE A 1 83 ? 0.275 5.742 -2.390 1.00 97.75 83 ILE A CA 1
ATOM 692 C C . ILE A 1 83 ? -0.435 5.276 -1.121 1.00 97.75 83 ILE A C 1
ATOM 694 O O . ILE A 1 83 ? -0.271 4.135 -0.704 1.00 97.75 83 ILE A O 1
ATOM 698 N N . THR A 1 84 ? -1.213 6.161 -0.504 1.00 97.44 84 THR A N 1
ATOM 699 C CA . THR A 1 84 ? -1.928 5.905 0.758 1.00 97.44 84 THR A CA 1
ATOM 700 C C . THR A 1 84 ? -3.448 5.949 0.606 1.00 97.44 84 THR A C 1
ATOM 7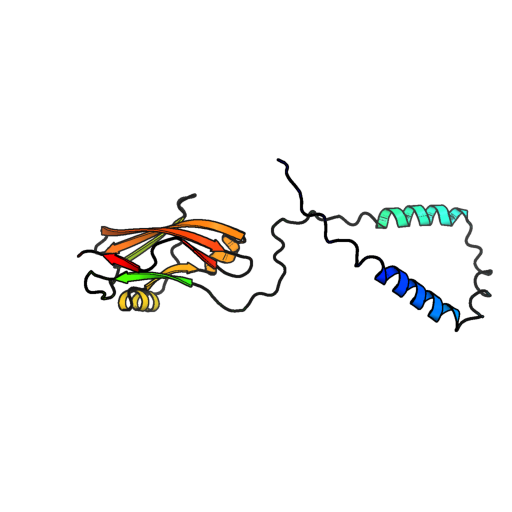02 O O . THR A 1 84 ? -3.958 6.452 -0.388 1.00 97.44 84 THR A O 1
ATOM 705 N N . VAL A 1 85 ? -4.186 5.460 1.593 1.00 98.25 85 VAL A N 1
ATOM 706 C CA . VAL A 1 85 ? -5.636 5.668 1.726 1.00 98.25 85 VAL A CA 1
ATOM 707 C C . VAL A 1 85 ? -5.939 6.214 3.111 1.00 98.25 85 VAL A C 1
ATOM 709 O O . VAL A 1 85 ? -5.245 5.868 4.066 1.00 98.25 85 VAL A O 1
ATOM 712 N N . GLU A 1 86 ? -6.949 7.069 3.208 1.00 98.31 86 GLU A N 1
ATOM 713 C CA . GLU A 1 86 ? -7.492 7.561 4.470 1.00 98.31 86 GLU A CA 1
ATOM 714 C C . GLU A 1 86 ? -8.712 6.727 4.858 1.00 98.31 86 GLU A C 1
ATOM 716 O O . GLU A 1 86 ? -9.521 6.385 3.997 1.00 98.31 86 GLU A O 1
ATOM 721 N N . ILE A 1 87 ? -8.856 6.411 6.141 1.00 98.12 87 ILE A N 1
ATOM 722 C CA . ILE A 1 87 ? -10.007 5.686 6.678 1.00 98.12 87 ILE A CA 1
ATOM 723 C C . ILE A 1 87 ? -10.610 6.499 7.809 1.00 98.12 87 ILE A C 1
ATOM 725 O O . ILE A 1 87 ? -9.911 6.844 8.768 1.00 98.12 87 ILE A O 1
ATOM 729 N N . LYS A 1 88 ? -11.905 6.791 7.691 1.00 97.56 88 LYS A N 1
ATOM 730 C CA . LYS A 1 88 ? -12.647 7.617 8.642 1.00 97.56 88 LYS A CA 1
ATOM 731 C C . LYS A 1 88 ? -13.961 6.972 9.072 1.00 97.56 88 LYS A C 1
ATOM 733 O O . LYS A 1 88 ? -14.497 6.109 8.379 1.00 97.56 88 LYS A O 1
ATOM 738 N N . ASP A 1 89 ? -14.457 7.381 10.232 1.00 96.12 89 ASP A N 1
ATOM 739 C CA . ASP A 1 89 ? -15.815 7.076 10.685 1.00 96.12 89 ASP A CA 1
ATOM 740 C C . ASP A 1 89 ? -16.838 8.040 10.050 1.00 96.12 89 ASP A C 1
ATOM 742 O O . ASP A 1 89 ? -16.487 8.929 9.264 1.00 96.12 89 ASP A O 1
ATOM 746 N N . ALA A 1 90 ? -18.120 7.864 10.376 1.00 94.38 90 ALA A N 1
ATOM 747 C CA . ALA A 1 90 ? -19.203 8.707 9.867 1.00 94.38 90 ALA A CA 1
ATOM 748 C C . ALA A 1 90 ? -19.108 10.174 10.327 1.00 94.38 90 ALA A C 1
ATOM 750 O O . ALA A 1 90 ? -19.661 11.075 9.689 1.00 94.38 90 ALA A O 1
ATOM 751 N N . GLU A 1 91 ? -18.398 10.429 11.422 1.00 95.12 91 GLU A N 1
ATOM 752 C CA . GLU A 1 91 ? -18.115 11.749 11.969 1.00 95.12 91 GLU A CA 1
ATOM 753 C C . GLU A 1 91 ? -16.851 12.392 11.363 1.00 95.12 91 GLU A C 1
ATOM 755 O O . GLU A 1 91 ? -16.581 13.570 11.616 1.00 95.12 91 GLU A O 1
ATOM 760 N N . GLY A 1 92 ? -16.104 11.656 10.533 1.00 95.31 92 GLY A N 1
ATOM 761 C CA . GLY A 1 92 ? -14.880 12.102 9.871 1.00 95.31 92 GLY A CA 1
ATOM 762 C C . GLY A 1 92 ? -13.603 11.951 10.707 1.00 95.31 92 GLY A C 1
ATOM 763 O O . GLY A 1 92 ? -12.569 12.505 10.326 1.00 95.31 92 GLY A O 1
ATOM 764 N N . ASN A 1 93 ? -13.640 11.236 11.835 1.00 96.75 93 ASN A N 1
ATOM 765 C CA . ASN A 1 93 ? -12.454 10.947 12.645 1.00 96.75 93 ASN A CA 1
ATOM 766 C C . ASN A 1 93 ? -11.661 9.775 12.052 1.00 96.75 93 ASN A C 1
ATOM 768 O O . ASN A 1 93 ? -12.258 8.864 11.482 1.00 96.75 93 ASN A O 1
ATOM 772 N N . PRO A 1 94 ? -10.325 9.752 12.209 1.00 97.50 94 PRO A N 1
ATOM 773 C CA . PRO A 1 94 ? -9.501 8.654 11.719 1.00 97.50 94 PRO A CA 1
ATOM 774 C C . PRO A 1 94 ? -9.830 7.331 12.419 1.00 97.50 94 PRO A C 1
ATOM 776 O O . PRO A 1 94 ? -9.965 7.282 13.643 1.00 97.50 94 PRO A O 1
ATOM 779 N N . VAL A 1 95 ? -9.886 6.245 11.645 1.00 97.81 95 VAL A N 1
ATOM 780 C CA . VAL A 1 95 ? -10.115 4.891 12.166 1.00 97.81 95 VAL A CA 1
ATOM 781 C C . VAL A 1 95 ? -8.803 4.111 12.237 1.00 97.81 95 VAL A C 1
ATOM 783 O O . VAL A 1 95 ? -8.077 3.954 11.249 1.00 97.81 95 VAL A O 1
ATOM 786 N N . ALA A 1 96 ? -8.525 3.574 13.424 1.00 97.31 96 ALA A N 1
ATOM 787 C CA . ALA A 1 96 ? -7.409 2.676 13.675 1.00 97.31 96 ALA A CA 1
ATOM 788 C C . ALA A 1 96 ? -7.780 1.233 13.291 1.00 97.31 96 ALA A C 1
ATOM 790 O O . ALA A 1 96 ? -8.700 0.653 13.861 1.00 97.31 96 ALA A O 1
ATOM 791 N N . LEU A 1 97 ? -7.044 0.654 12.344 1.00 97.00 97 LEU A N 1
ATOM 792 C CA . LEU A 1 97 ? -7.096 -0.766 12.013 1.00 97.00 97 LEU A CA 1
ATOM 793 C C . LEU A 1 97 ? -6.136 -1.547 12.915 1.00 97.00 97 LEU A C 1
ATOM 795 O O . LEU A 1 97 ? -5.052 -1.060 13.242 1.00 97.00 97 LEU A O 1
ATOM 799 N N . ASP A 1 98 ? -6.479 -2.789 13.240 1.00 96.44 98 ASP A N 1
ATOM 800 C CA . ASP A 1 98 ? -5.574 -3.703 13.947 1.00 96.44 98 ASP A CA 1
ATOM 801 C C . ASP A 1 98 ? -4.536 -4.309 13.007 1.00 96.44 98 ASP A C 1
ATOM 803 O O . ASP A 1 98 ? -3.388 -4.538 13.385 1.00 96.44 98 ASP A O 1
ATOM 807 N N . SER A 1 99 ? -4.939 -4.556 11.762 1.00 96.31 99 SER A N 1
ATOM 808 C CA . SER A 1 99 ? -4.056 -4.986 10.685 1.00 96.31 99 SER A CA 1
ATOM 809 C C . SER A 1 99 ? -4.656 -4.632 9.330 1.00 96.31 99 SER A C 1
ATOM 811 O O . SER A 1 99 ? -5.846 -4.332 9.208 1.00 96.31 99 SER A O 1
ATOM 813 N N . TYR A 1 100 ? -3.835 -4.681 8.289 1.00 97.38 100 TYR A N 1
ATOM 814 C CA . TYR A 1 100 ? -4.303 -4.559 6.919 1.00 97.38 100 TYR A CA 1
ATOM 815 C C . TYR A 1 100 ? -3.442 -5.406 5.987 1.00 97.38 100 TYR A C 1
ATOM 817 O O . TYR A 1 100 ? -2.343 -5.827 6.349 1.00 97.38 100 TYR A O 1
ATOM 825 N N . ARG A 1 101 ? -3.966 -5.671 4.791 1.00 97.44 101 ARG A N 1
ATOM 826 C CA . ARG A 1 101 ? -3.263 -6.371 3.721 1.00 97.44 101 ARG A CA 1
ATOM 827 C C . ARG A 1 101 ? -3.478 -5.680 2.389 1.00 97.44 101 ARG A C 1
ATOM 829 O O . ARG A 1 101 ? -4.553 -5.140 2.134 1.00 97.44 101 ARG A O 1
ATOM 836 N N . VAL A 1 102 ? -2.479 -5.766 1.524 1.00 98.00 102 VAL A N 1
ATOM 837 C CA . VAL A 1 102 ? -2.577 -5.367 0.120 1.00 98.00 102 VAL A CA 1
ATOM 838 C C . VAL A 1 102 ? -2.331 -6.595 -0.734 1.00 98.00 102 VAL A C 1
ATOM 840 O O . VAL A 1 102 ? -1.321 -7.266 -0.567 1.00 98.00 102 VAL A O 1
ATOM 843 N N . ILE A 1 103 ? -3.238 -6.908 -1.653 1.00 98.19 103 ILE A N 1
ATOM 844 C CA . ILE A 1 103 ? -3.159 -8.123 -2.467 1.00 98.19 103 ILE A CA 1
ATOM 845 C C . ILE A 1 103 ? -3.164 -7.742 -3.942 1.00 98.19 103 ILE A C 1
ATOM 847 O O . ILE A 1 103 ? -4.077 -7.059 -4.398 1.00 98.19 103 ILE A O 1
ATOM 851 N N . ASN A 1 104 ? -2.194 -8.220 -4.716 1.00 97.81 104 ASN A N 1
ATOM 852 C CA . ASN A 1 104 ? -2.266 -8.159 -6.170 1.00 97.81 104 ASN A CA 1
ATOM 853 C C . ASN A 1 104 ? -3.363 -9.113 -6.659 1.00 97.81 104 ASN A C 1
ATOM 855 O O . ASN A 1 104 ? -3.303 -10.325 -6.453 1.00 97.81 104 ASN A O 1
ATOM 859 N N . THR A 1 105 ? -4.377 -8.568 -7.323 1.00 96.75 105 THR A N 1
ATOM 860 C CA . THR A 1 105 ? -5.575 -9.330 -7.709 1.00 96.75 105 THR A CA 1
ATOM 861 C C . THR A 1 105 ? -5.335 -10.329 -8.842 1.00 96.75 105 THR A C 1
ATOM 863 O O . THR A 1 105 ? -6.117 -11.265 -9.001 1.00 96.75 105 THR A O 1
ATOM 866 N N . VAL A 1 106 ? -4.256 -10.166 -9.615 1.00 92.44 106 VAL A N 1
ATOM 867 C CA . VAL A 1 106 ? -3.941 -11.023 -10.766 1.00 92.44 106 VAL A CA 1
ATOM 868 C C . VAL A 1 106 ? -3.288 -12.328 -10.322 1.00 92.44 106 VAL A C 1
ATOM 870 O O . VAL A 1 106 ? -3.655 -13.397 -10.807 1.00 92.44 106 VAL A O 1
ATOM 873 N N . ASN A 1 107 ? -2.311 -12.255 -9.415 1.00 93.50 107 ASN A N 1
ATOM 874 C CA . ASN A 1 107 ? -1.526 -13.416 -8.980 1.00 93.50 107 ASN A CA 1
ATOM 875 C C . ASN A 1 107 ? -1.810 -13.850 -7.530 1.00 93.50 107 ASN A C 1
ATOM 877 O O . ASN A 1 107 ? -1.396 -14.938 -7.140 1.00 93.50 107 ASN A O 1
ATOM 881 N N . GLY A 1 108 ? -2.537 -13.043 -6.752 1.00 94.81 108 GLY A N 1
ATOM 882 C CA . GLY A 1 108 ? -2.852 -13.312 -5.349 1.00 94.81 108 GLY A CA 1
ATOM 883 C C . GLY A 1 108 ? -1.699 -13.040 -4.380 1.00 94.81 108 GLY A C 1
ATOM 884 O O . GLY A 1 108 ? -1.821 -13.375 -3.203 1.00 94.81 108 GLY A O 1
ATOM 885 N N . ASN A 1 109 ? -0.593 -12.453 -4.847 1.00 95.00 109 ASN A N 1
ATOM 886 C CA . ASN A 1 109 ? 0.549 -12.137 -3.998 1.00 95.00 109 ASN A CA 1
ATOM 887 C C . ASN A 1 109 ? 0.206 -11.002 -3.036 1.00 95.00 109 ASN A C 1
ATOM 889 O O . ASN A 1 109 ? -0.435 -10.018 -3.412 1.00 95.00 109 ASN A O 1
ATOM 893 N N . GLU A 1 110 ? 0.684 -11.125 -1.804 1.00 95.31 110 GLU A N 1
ATOM 894 C CA . GLU A 1 110 ? 0.595 -10.058 -0.819 1.00 95.31 110 GLU A CA 1
ATOM 895 C C . GLU A 1 110 ? 1.718 -9.034 -1.045 1.00 95.31 110 GLU A C 1
ATOM 897 O O . GLU A 1 110 ? 2.889 -9.393 -1.154 1.00 95.31 110 GLU A O 1
ATOM 902 N N . LEU A 1 111 ? 1.332 -7.762 -1.136 1.00 95.06 111 LEU A N 1
ATOM 903 C CA . LEU A 1 111 ? 2.178 -6.583 -1.344 1.00 95.06 111 LEU A CA 1
ATOM 904 C C . LEU A 1 111 ? 2.192 -5.672 -0.102 1.00 95.06 111 LEU A C 1
ATOM 906 O O . LEU A 1 111 ? 2.440 -4.472 -0.195 1.00 95.06 111 LEU A O 1
ATOM 910 N N . SER A 1 112 ? 1.841 -6.211 1.064 1.00 88.25 112 SER A N 1
ATOM 911 C CA . SER A 1 112 ? 1.903 -5.478 2.326 1.00 88.25 112 SER A CA 1
ATOM 912 C C . SER A 1 112 ? 3.370 -5.247 2.698 1.00 88.25 112 SER A C 1
ATOM 914 O O . SER A 1 112 ? 4.121 -6.206 2.878 1.00 88.25 112 SER A O 1
ATOM 916 N N . THR A 1 113 ? 3.784 -3.987 2.828 1.00 82.62 113 THR A N 1
ATOM 917 C CA . THR A 1 113 ? 5.128 -3.647 3.313 1.00 82.62 113 THR A CA 1
ATOM 918 C C . THR A 1 113 ? 5.283 -4.053 4.779 1.00 82.62 113 THR A C 1
ATOM 920 O O . THR A 1 113 ? 4.377 -3.837 5.585 1.00 82.62 113 THR A O 1
ATOM 923 N N . GLU A 1 114 ? 6.447 -4.592 5.150 1.00 83.94 114 GLU A N 1
ATOM 924 C CA . GLU A 1 114 ? 6.806 -4.775 6.559 1.00 83.94 114 GLU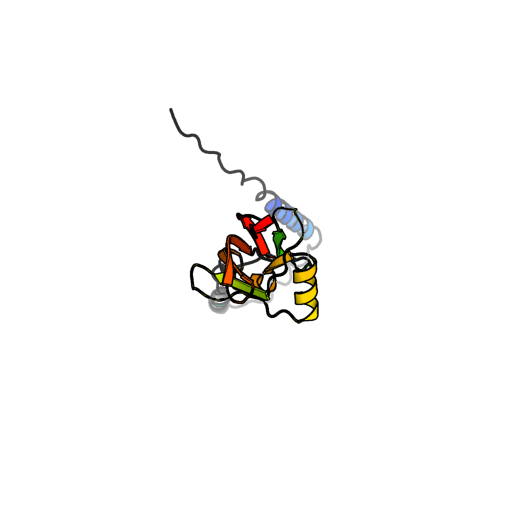 A CA 1
ATOM 925 C C . GLU A 1 114 ? 6.964 -3.407 7.235 1.00 83.94 114 GLU A C 1
ATOM 927 O O . GLU A 1 114 ? 7.866 -2.635 6.909 1.00 83.94 114 GLU A O 1
ATOM 932 N N . ILE A 1 115 ? 6.075 -3.107 8.178 1.00 88.31 115 ILE A N 1
ATOM 933 C CA . ILE A 1 115 ? 6.033 -1.831 8.891 1.00 88.31 115 ILE A CA 1
ATOM 934 C C . ILE A 1 115 ? 6.384 -2.082 10.350 1.00 88.31 115 ILE A C 1
ATOM 936 O O . ILE A 1 115 ? 5.883 -3.015 10.976 1.00 88.31 115 ILE A O 1
ATOM 940 N N . ASN A 1 116 ? 7.258 -1.244 10.899 1.00 93.06 116 ASN A N 1
ATOM 941 C CA . ASN A 1 116 ? 7.612 -1.324 12.312 1.00 93.06 116 ASN A CA 1
ATOM 942 C C . ASN A 1 116 ? 6.488 -0.759 13.201 1.00 93.06 116 ASN A C 1
ATOM 944 O O . ASN A 1 116 ? 5.716 0.097 12.772 1.00 93.06 116 ASN A O 1
ATOM 948 N N . ASP A 1 117 ? 6.454 -1.161 14.472 1.00 93.44 117 ASP A N 1
ATOM 949 C CA . ASP A 1 117 ? 5.383 -0.779 15.405 1.00 93.44 117 ASP A CA 1
ATOM 950 C C . ASP A 1 117 ? 5.169 0.739 15.523 1.00 93.44 117 ASP A C 1
ATOM 952 O O . ASP A 1 117 ? 4.035 1.194 15.658 1.00 93.44 117 ASP A O 1
ATOM 956 N N . SER A 1 118 ? 6.240 1.540 15.466 1.00 94.75 118 SER A N 1
ATOM 957 C CA . SER A 1 118 ? 6.138 2.999 15.604 1.00 94.75 118 SER A CA 1
ATOM 958 C C . SER A 1 118 ? 5.523 3.671 14.377 1.00 94.75 118 SER A C 1
ATOM 960 O O . SER A 1 118 ? 4.726 4.598 14.506 1.00 94.75 118 SER A O 1
ATOM 962 N N . GLU A 1 119 ? 5.847 3.176 13.187 1.00 93.94 119 GLU A N 1
ATOM 963 C CA . GLU A 1 119 ? 5.275 3.648 11.931 1.00 93.94 119 GLU A CA 1
ATOM 964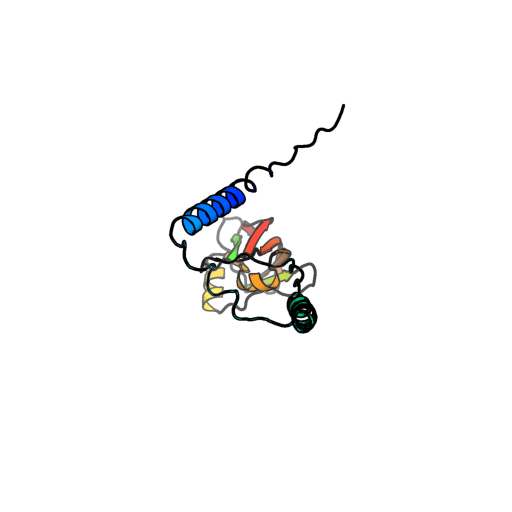 C C . GLU A 1 119 ? 3.828 3.168 11.782 1.00 93.94 119 GLU A C 1
ATOM 966 O O . GLU A 1 119 ? 2.950 3.948 11.417 1.00 93.94 119 GLU A O 1
ATOM 971 N N . PHE A 1 120 ? 3.538 1.927 12.182 1.00 95.81 120 PHE A N 1
ATOM 972 C CA . PHE A 1 120 ? 2.166 1.431 12.197 1.00 95.81 120 PHE A CA 1
ATOM 973 C C . PHE A 1 120 ? 1.294 2.206 13.193 1.00 95.81 120 PHE A C 1
ATOM 975 O O . PHE A 1 120 ? 0.148 2.534 12.892 1.00 95.81 120 PHE A O 1
ATOM 982 N N . GLN A 1 121 ? 1.845 2.582 14.351 1.00 96.88 121 GLN A N 1
ATOM 983 C CA . GLN A 1 121 ? 1.159 3.454 15.300 1.00 96.88 121 GLN A CA 1
ATOM 984 C C . GLN A 1 121 ? 0.808 4.812 14.678 1.00 96.88 121 GLN A C 1
ATOM 986 O O . GLN A 1 121 ? -0.319 5.273 14.843 1.00 96.88 121 GLN A O 1
ATOM 991 N N . TYR A 1 122 ? 1.724 5.416 13.916 1.00 96.50 122 TYR A N 1
ATOM 992 C CA . TYR A 1 122 ? 1.452 6.659 13.193 1.00 96.50 122 TYR A CA 1
ATOM 993 C C . TYR A 1 122 ? 0.298 6.501 12.186 1.00 96.50 122 TYR A C 1
ATOM 995 O O . TYR A 1 122 ? -0.584 7.360 12.122 1.00 96.50 122 TYR A O 1
ATOM 1003 N N . PHE A 1 123 ? 0.254 5.391 11.443 1.00 96.19 123 PHE A N 1
ATOM 1004 C CA . PHE A 1 123 ? -0.845 5.094 10.517 1.00 96.19 123 PHE A CA 1
ATOM 1005 C C . PHE A 1 123 ? -2.189 4.965 11.231 1.00 96.19 123 PHE A C 1
ATOM 1007 O O . PHE A 1 123 ? -3.173 5.547 10.777 1.00 96.19 123 PHE A O 1
ATOM 1014 N N . ARG A 1 124 ? -2.224 4.295 12.388 1.00 97.31 124 ARG A N 1
ATOM 1015 C CA . ARG A 1 124 ? -3.440 4.165 13.204 1.00 97.31 124 ARG A CA 1
ATOM 1016 C C . ARG A 1 124 ? -3.932 5.496 13.759 1.00 97.31 124 ARG A C 1
ATOM 1018 O O . ARG A 1 124 ? -5.127 5.756 13.723 1.00 97.31 124 ARG A O 1
ATOM 1025 N N . GLU A 1 125 ? -3.028 6.341 14.246 1.00 97.75 125 GLU A N 1
ATOM 1026 C CA . GLU A 1 125 ? -3.382 7.647 14.822 1.00 97.75 125 GLU A CA 1
ATOM 1027 C C . GLU A 1 125 ? -3.965 8.616 13.791 1.00 97.75 125 GLU A C 1
ATOM 1029 O O . GLU A 1 125 ? -4.801 9.450 14.133 1.00 97.75 125 GLU A O 1
ATOM 1034 N N . ASN A 1 126 ? -3.532 8.506 12.533 1.00 97.94 126 ASN A N 1
ATOM 1035 C CA . ASN A 1 126 ? -3.963 9.401 11.461 1.00 97.94 126 ASN A CA 1
ATOM 1036 C C . ASN A 1 126 ? -5.005 8.764 10.531 1.00 97.94 126 ASN A C 1
ATOM 1038 O O . ASN A 1 126 ? -5.562 9.461 9.688 1.00 97.94 126 ASN A O 1
ATOM 1042 N N . GLY A 1 127 ? -5.270 7.461 10.664 1.00 97.69 127 GLY A N 1
ATOM 1043 C CA . GLY A 1 127 ? -6.136 6.715 9.754 1.00 97.69 127 GLY A CA 1
ATOM 1044 C C . GLY A 1 127 ? -5.588 6.670 8.327 1.00 97.69 127 GLY A C 1
ATOM 1045 O O . GLY A 1 127 ? -6.375 6.654 7.390 1.00 97.69 127 GLY A O 1
ATOM 1046 N N . ILE A 1 128 ? -4.261 6.697 8.141 1.00 97.56 128 ILE A N 1
ATOM 1047 C CA . ILE A 1 128 ? -3.611 6.761 6.820 1.00 97.56 128 ILE A CA 1
ATOM 1048 C C . ILE A 1 128 ? -2.766 5.512 6.607 1.00 97.56 128 ILE A C 1
ATOM 1050 O O . ILE A 1 128 ? -1.779 5.324 7.311 1.00 97.56 128 ILE A O 1
ATOM 1054 N N . TYR A 1 129 ? -3.094 4.703 5.601 1.00 97.50 129 TYR A N 1
ATOM 1055 C CA . TYR A 1 129 ? -2.439 3.413 5.361 1.00 97.50 129 TYR A CA 1
ATOM 1056 C C . TYR A 1 129 ? -1.785 3.373 3.977 1.00 97.50 129 TYR A C 1
ATOM 1058 O O . TYR A 1 129 ? -2.454 3.682 2.987 1.00 97.50 129 TYR A O 1
ATOM 1066 N N . PRO A 1 130 ? -0.494 3.011 3.855 1.00 96.94 130 PRO A N 1
ATOM 1067 C CA . PRO A 1 130 ? 0.146 2.853 2.556 1.00 96.94 130 PRO A CA 1
ATOM 1068 C C . PRO A 1 130 ? -0.346 1.578 1.866 1.00 96.94 130 PRO A C 1
ATOM 1070 O O . PRO A 1 130 ? -0.344 0.496 2.452 1.00 96.94 130 PRO A O 1
ATOM 1073 N N . ILE A 1 131 ? -0.740 1.723 0.601 1.00 97.44 131 ILE A N 1
ATOM 1074 C CA . ILE A 1 131 ? -1.254 0.640 -0.243 1.00 97.44 131 ILE A CA 1
ATOM 1075 C C . ILE A 1 131 ? -0.289 0.251 -1.364 1.00 97.44 131 ILE A C 1
ATOM 1077 O O . ILE A 1 131 ? -0.383 -0.851 -1.884 1.00 97.44 131 ILE A O 1
ATOM 1081 N N . PHE A 1 132 ? 0.629 1.133 -1.761 1.00 97.56 132 PHE A N 1
ATOM 1082 C CA . PHE A 1 132 ? 1.639 0.841 -2.781 1.00 97.56 132 PHE A CA 1
ATOM 1083 C C . PHE A 1 132 ? 2.783 1.855 -2.693 1.00 97.56 132 PHE A C 1
ATOM 1085 O O . PHE A 1 132 ? 2.548 3.006 -2.323 1.00 97.56 132 PHE A O 1
ATOM 1092 N N . SER A 1 133 ? 4.014 1.460 -3.008 1.00 96.50 133 SER A N 1
ATOM 1093 C CA . SER A 1 133 ? 5.191 2.316 -2.824 1.00 96.50 133 SER A CA 1
ATOM 1094 C C . SER A 1 133 ? 6.297 2.026 -3.823 1.00 96.50 133 SER A C 1
ATOM 1096 O O . SER A 1 133 ? 6.309 0.979 -4.471 1.00 96.50 133 SER A O 1
ATOM 1098 N N . ASP A 1 134 ? 7.283 2.919 -3.866 1.00 96.06 134 ASP A N 1
ATOM 1099 C CA . ASP A 1 134 ? 8.502 2.745 -4.657 1.00 96.06 134 ASP A CA 1
ATOM 1100 C C . ASP A 1 134 ? 9.311 1.483 -4.294 1.00 96.06 134 ASP A C 1
ATOM 1102 O O . ASP A 1 134 ? 10.186 1.097 -5.060 1.00 96.06 134 ASP A O 1
ATOM 1106 N N . LEU A 1 135 ? 8.999 0.763 -3.203 1.00 94.69 135 LEU A N 1
ATOM 1107 C CA . LEU A 1 135 ? 9.571 -0.576 -2.962 1.00 94.69 135 LEU A CA 1
ATOM 1108 C C . LEU A 1 135 ? 9.237 -1.566 -4.084 1.00 94.69 135 LEU A C 1
ATOM 1110 O O . LEU A 1 135 ? 9.989 -2.509 -4.320 1.00 94.69 135 LEU A O 1
ATOM 1114 N N . TYR A 1 136 ? 8.117 -1.342 -4.770 1.00 94.94 136 TYR A N 1
ATOM 1115 C CA . TYR A 1 136 ? 7.605 -2.197 -5.830 1.00 94.94 136 TYR A CA 1
ATOM 1116 C C . TYR A 1 136 ? 7.841 -1.619 -7.235 1.00 94.94 136 TYR A C 1
ATOM 1118 O O . TYR A 1 136 ? 7.433 -2.232 -8.223 1.00 94.94 136 TYR A O 1
ATOM 1126 N N . SER A 1 137 ? 8.504 -0.459 -7.358 1.00 93.38 137 SER A N 1
ATOM 1127 C CA . SER A 1 137 ? 8.689 0.213 -8.653 1.00 93.38 137 SER A CA 1
ATOM 1128 C C . SER A 1 137 ? 9.541 -0.603 -9.625 1.00 93.38 137 SER A C 1
ATOM 1130 O O . SER A 1 137 ? 9.243 -0.638 -10.813 1.00 93.38 137 SER A O 1
ATOM 1132 N N . GLU A 1 138 ? 10.555 -1.316 -9.130 1.00 92.19 138 GLU A N 1
ATOM 1133 C CA . GLU A 1 138 ? 11.383 -2.219 -9.939 1.00 92.19 138 GLU A CA 1
ATOM 1134 C C . GLU A 1 138 ? 10.602 -3.448 -10.422 1.00 92.19 138 GLU A C 1
ATOM 1136 O O . GLU A 1 138 ? 10.741 -3.856 -11.575 1.00 92.19 138 GLU A O 1
ATOM 1141 N N . GLU A 1 139 ? 9.776 -4.035 -9.550 1.00 93.94 139 GLU A N 1
ATOM 1142 C CA . GLU A 1 139 ? 8.995 -5.240 -9.854 1.00 93.94 139 GLU A CA 1
ATOM 1143 C C . GLU A 1 139 ? 7.914 -4.956 -10.904 1.00 93.94 139 GLU A C 1
ATOM 1145 O O . GLU A 1 139 ? 7.761 -5.710 -11.868 1.00 93.94 139 GLU A O 1
ATOM 1150 N N . PHE A 1 140 ? 7.204 -3.837 -10.749 1.00 94.62 140 PHE A N 1
ATOM 1151 C CA . PHE A 1 140 ? 6.113 -3.433 -11.636 1.00 94.62 140 PHE A CA 1
ATOM 1152 C C . PHE A 1 140 ? 6.516 -2.317 -12.600 1.00 94.62 140 PHE A C 1
ATOM 1154 O O . PHE A 1 140 ? 5.657 -1.588 -13.093 1.00 94.62 140 PHE A O 1
ATOM 1161 N N . ARG A 1 141 ? 7.812 -2.168 -12.894 1.00 93.81 141 ARG A N 1
ATOM 1162 C CA . ARG A 1 141 ? 8.316 -1.122 -13.791 1.00 93.81 141 ARG A CA 1
ATOM 1163 C C . ARG A 1 141 ? 7.573 -1.148 -15.125 1.00 93.81 141 ARG A C 1
ATOM 1165 O O . ARG A 1 141 ? 7.565 -2.172 -15.811 1.00 93.81 141 ARG A O 1
ATOM 1172 N N . GLN A 1 142 ? 7.028 0.007 -15.512 1.00 93.50 142 GLN A N 1
ATOM 1173 C CA . GLN A 1 142 ? 6.217 0.207 -16.720 1.00 93.50 142 GLN A CA 1
ATOM 1174 C C . GLN A 1 142 ? 4.990 -0.715 -16.794 1.00 93.50 142 GLN A C 1
ATOM 1176 O O . GLN A 1 142 ? 4.538 -1.079 -17.880 1.00 93.50 142 GLN A O 1
ATOM 1181 N N . GLN A 1 143 ? 4.459 -1.109 -15.641 1.00 95.62 143 GLN A N 1
ATOM 1182 C CA . GLN A 1 143 ? 3.255 -1.916 -15.529 1.00 95.62 143 GLN A CA 1
ATOM 1183 C C . GLN A 1 143 ? 2.216 -1.178 -14.695 1.00 95.62 143 GLN A C 1
ATOM 1185 O O . GLN A 1 143 ? 2.534 -0.424 -13.775 1.00 95.62 143 GLN A O 1
ATOM 1190 N N . GLU A 1 144 ? 0.962 -1.450 -15.027 1.00 97.62 144 GLU A N 1
ATOM 1191 C CA . GLU A 1 144 ? -0.205 -1.079 -14.243 1.00 97.62 144 GLU A CA 1
ATOM 1192 C C . GLU A 1 144 ? -0.814 -2.368 -13.694 1.00 97.62 144 GLU A C 1
ATOM 1194 O O . GLU A 1 144 ? -0.918 -3.375 -14.403 1.00 97.62 144 GLU A O 1
ATOM 1199 N N . ILE A 1 145 ? -1.185 -2.353 -12.419 1.00 98.00 145 ILE A N 1
ATOM 1200 C CA . ILE A 1 145 ? -1.754 -3.497 -11.718 1.00 98.00 145 ILE A CA 1
ATOM 1201 C C . ILE A 1 145 ? -2.999 -3.083 -10.944 1.00 98.00 145 ILE A C 1
ATOM 1203 O O . ILE A 1 145 ? -3.161 -1.934 -10.529 1.00 98.00 145 ILE A O 1
ATOM 1207 N N . THR A 1 146 ? -3.859 -4.065 -10.696 1.00 98.44 146 THR A N 1
ATOM 1208 C CA . THR A 1 146 ? -4.986 -3.916 -9.781 1.00 98.44 146 THR A CA 1
ATOM 1209 C C . THR A 1 146 ? -4.649 -4.578 -8.451 1.00 98.44 146 THR A C 1
ATOM 1211 O O . THR A 1 146 ? -4.367 -5.783 -8.396 1.00 98.44 146 THR A O 1
ATOM 1214 N N . ILE A 1 147 ? -4.719 -3.802 -7.375 1.00 98.56 147 ILE A N 1
ATOM 1215 C CA . ILE A 1 147 ? -4.519 -4.266 -6.001 1.00 98.56 147 ILE A CA 1
ATOM 1216 C C . ILE A 1 147 ? -5.824 -4.176 -5.210 1.00 98.56 147 ILE A C 1
ATOM 1218 O O . ILE A 1 147 ? -6.667 -3.322 -5.477 1.00 98.56 147 ILE A O 1
ATOM 1222 N N . ASN A 1 148 ? -5.985 -5.050 -4.225 1.00 98.50 148 ASN A N 1
ATOM 1223 C CA . ASN A 1 148 ? -7.079 -5.028 -3.269 1.00 98.50 148 ASN A CA 1
ATOM 1224 C C . ASN A 1 148 ? -6.514 -4.725 -1.880 1.00 98.50 148 ASN A C 1
ATOM 1226 O O . ASN A 1 148 ? -5.719 -5.497 -1.344 1.00 98.50 148 ASN A O 1
ATOM 1230 N N . PHE A 1 149 ? -6.915 -3.590 -1.321 1.00 98.44 149 PHE A N 1
ATOM 1231 C CA . PHE A 1 149 ? -6.642 -3.227 0.061 1.00 98.44 149 PHE A CA 1
ATOM 1232 C C . PHE A 1 149 ? -7.719 -3.827 0.961 1.00 98.44 149 PHE A C 1
ATOM 1234 O O . PHE A 1 149 ? -8.909 -3.715 0.657 1.00 98.44 149 PHE A O 1
ATOM 1241 N N . LYS A 1 150 ? -7.302 -4.441 2.067 1.00 98.00 150 LYS A N 1
ATOM 1242 C CA . LYS A 1 150 ? -8.176 -5.030 3.083 1.00 98.00 150 LYS A CA 1
ATOM 1243 C C . LYS A 1 150 ? -7.749 -4.569 4.462 1.00 98.00 150 LYS A C 1
ATOM 1245 O O . LYS A 1 150 ? -6.587 -4.748 4.811 1.00 98.00 150 LYS A O 1
ATOM 1250 N N . GLY A 1 151 ? -8.671 -4.041 5.251 1.00 97.31 151 GLY A N 1
ATOM 1251 C CA . GLY A 1 151 ? -8.417 -3.623 6.630 1.00 97.31 151 GLY A CA 1
ATOM 1252 C C . GLY A 1 151 ? -9.247 -4.425 7.621 1.00 97.31 151 GLY A C 1
ATOM 1253 O O . GLY A 1 151 ? -10.374 -4.825 7.313 1.00 97.31 151 GLY A O 1
ATOM 1254 N N . TYR A 1 152 ? -8.678 -4.656 8.802 1.00 97.31 152 TYR A N 1
ATOM 1255 C CA . TYR A 1 152 ? -9.253 -5.531 9.817 1.00 97.31 152 TYR A CA 1
ATOM 1256 C C . TYR A 1 152 ? -9.295 -4.862 11.190 1.00 97.31 152 TYR A C 1
ATOM 1258 O O . TYR A 1 152 ? -8.335 -4.198 11.588 1.00 97.31 152 TYR A O 1
ATOM 1266 N N . ILE A 1 153 ? -10.387 -5.099 11.915 1.00 96.88 153 ILE A N 1
ATOM 1267 C CA . ILE A 1 153 ? -10.572 -4.770 13.335 1.00 96.88 153 ILE A CA 1
ATOM 1268 C C . ILE A 1 153 ? -11.090 -6.037 14.016 1.00 96.88 153 ILE A C 1
ATOM 1270 O O . ILE A 1 153 ? -12.005 -6.671 13.492 1.00 96.88 153 ILE A O 1
ATOM 1274 N N . ASP A 1 154 ? -10.483 -6.443 15.131 1.00 96.19 154 ASP A N 1
ATOM 1275 C CA . ASP A 1 154 ? -10.807 -7.683 15.849 1.00 96.19 154 ASP A CA 1
ATOM 1276 C C . ASP A 1 154 ? -10.839 -8.920 14.922 1.00 96.19 154 ASP A C 1
ATOM 1278 O O . ASP A 1 154 ? -11.729 -9.767 14.996 1.00 96.19 154 ASP A O 1
ATOM 1282 N N . GLU A 1 155 ? -9.874 -9.004 13.997 1.00 96.00 155 GLU A N 1
ATOM 1283 C CA . GLU A 1 155 ? -9.763 -10.043 12.950 1.00 96.00 155 GLU A CA 1
ATOM 1284 C C . GLU A 1 155 ? -10.909 -10.065 11.911 1.00 96.00 155 GLU A C 1
ATOM 1286 O O . GLU A 1 155 ? -10.903 -10.895 10.997 1.00 96.00 155 GLU A O 1
ATOM 1291 N N . VAL A 1 156 ? -11.866 -9.136 11.984 1.00 96.69 156 VAL A N 1
ATOM 1292 C CA . VAL A 1 156 ? -12.968 -8.992 11.026 1.00 96.69 156 VAL A CA 1
ATOM 1293 C C . VAL A 1 156 ? -12.572 -8.023 9.917 1.00 96.69 156 VAL A C 1
ATOM 1295 O O . VAL A 1 156 ? -12.105 -6.921 10.187 1.00 96.69 156 VAL A O 1
ATOM 1298 N N . GLU A 1 157 ? -12.774 -8.421 8.657 1.00 97.38 157 GLU A N 1
ATOM 1299 C CA . GLU A 1 157 ? -12.617 -7.525 7.504 1.00 97.38 157 GLU A CA 1
ATOM 1300 C C . GLU A 1 157 ? -13.700 -6.440 7.567 1.00 97.38 157 GLU A C 1
ATOM 1302 O O . GLU A 1 157 ? -14.883 -6.724 7.377 1.00 97.38 157 GLU A O 1
ATOM 1307 N N . VAL A 1 158 ? -13.292 -5.204 7.849 1.00 97.19 158 VAL A N 1
ATOM 1308 C CA . VAL A 1 158 ? -14.192 -4.039 7.920 1.00 97.19 158 VAL A CA 1
ATOM 1309 C C . VAL A 1 158 ? -14.175 -3.222 6.635 1.00 97.19 158 VAL A C 1
ATOM 1311 O O . VAL A 1 158 ? -15.053 -2.395 6.410 1.00 97.19 158 VAL A O 1
ATOM 1314 N N . ILE A 1 159 ? -13.174 -3.448 5.779 1.00 97.06 159 ILE A N 1
ATOM 1315 C CA . ILE A 1 159 ? -13.001 -2.698 4.543 1.00 97.06 159 ILE A CA 1
ATOM 1316 C C . ILE A 1 159 ? -12.306 -3.549 3.486 1.00 97.06 159 ILE A C 1
ATOM 1318 O O . ILE A 1 159 ? -11.331 -4.246 3.774 1.00 97.06 159 ILE A O 1
ATOM 1322 N N . SER A 1 160 ? -12.800 -3.471 2.252 1.00 97.50 160 SER A N 1
ATOM 1323 C CA . SER A 1 160 ? -12.155 -4.051 1.079 1.00 97.50 160 SER A CA 1
ATOM 1324 C C . SER A 1 160 ? -12.391 -3.150 -0.124 1.00 97.50 160 SER A C 1
ATOM 1326 O O . SER A 1 160 ? -13.535 -2.882 -0.484 1.00 97.50 160 SER A O 1
ATOM 1328 N N . SER A 1 161 ? -11.312 -2.668 -0.739 1.00 98.12 161 SER A N 1
ATOM 1329 C CA . SER A 1 161 ? -11.393 -1.738 -1.866 1.00 98.12 161 SER A CA 1
ATOM 1330 C C . SER A 1 161 ? -10.313 -2.027 -2.903 1.00 98.12 161 SER A C 1
ATOM 1332 O O . SER A 1 161 ? -9.190 -2.409 -2.568 1.00 98.12 161 SER A O 1
ATOM 1334 N N . ASN A 1 162 ? -10.674 -1.883 -4.178 1.00 98.44 162 ASN A N 1
ATOM 1335 C CA . ASN A 1 162 ? -9.776 -2.109 -5.306 1.00 98.44 162 ASN A CA 1
ATOM 1336 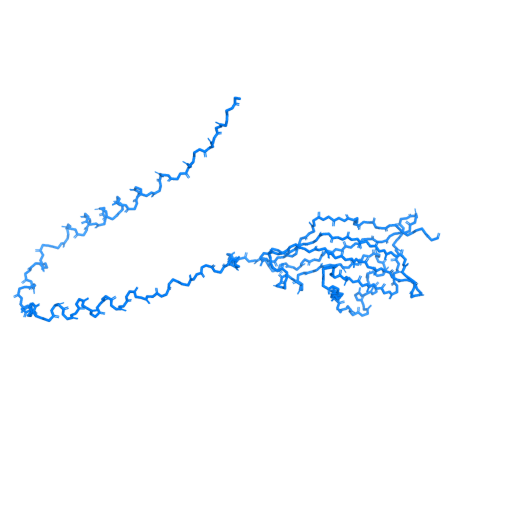C C . ASN A 1 162 ? -9.179 -0.793 -5.795 1.00 98.44 162 ASN A C 1
ATOM 1338 O O . ASN A 1 162 ? -9.872 0.222 -5.875 1.00 98.44 162 ASN A O 1
ATOM 1342 N N . TYR A 1 163 ? -7.914 -0.855 -6.193 1.00 98.69 163 TYR A N 1
ATOM 1343 C CA . TYR A 1 163 ? -7.157 0.274 -6.712 1.00 98.69 163 TYR A CA 1
ATOM 1344 C C . TYR A 1 163 ? -6.409 -0.120 -7.972 1.00 98.69 163 TYR A C 1
ATOM 1346 O O . TYR A 1 163 ? -5.863 -1.221 -8.058 1.00 98.69 163 TYR A O 1
ATOM 1354 N N . GLU A 1 164 ? -6.339 0.811 -8.915 1.00 98.56 164 GLU A N 1
ATOM 1355 C CA . GLU A 1 164 ? -5.411 0.742 -10.037 1.00 98.56 164 GLU A CA 1
ATOM 1356 C C . GLU A 1 164 ? -4.204 1.623 -9.718 1.00 98.56 164 GLU A C 1
ATOM 1358 O O . GLU A 1 164 ? -4.329 2.812 -9.394 1.00 98.56 164 GLU A O 1
ATOM 1363 N N . VAL A 1 165 ? -3.025 1.018 -9.784 1.00 98.50 165 VAL A N 1
ATOM 1364 C CA . VAL A 1 165 ? -1.736 1.661 -9.527 1.00 98.50 165 VAL A CA 1
ATOM 1365 C C . VAL A 1 165 ? -0.748 1.224 -10.594 1.00 98.50 165 VAL A C 1
ATOM 1367 O O . VAL A 1 165 ? -0.902 0.161 -11.192 1.00 98.50 165 VAL A O 1
ATOM 1370 N N . GLY A 1 166 ? 0.282 2.022 -10.830 1.00 97.69 166 GLY A N 1
ATOM 1371 C CA . GLY A 1 166 ? 1.354 1.648 -11.740 1.00 97.69 166 GLY A CA 1
ATOM 1372 C C . GLY A 1 166 ? 2.708 2.102 -11.238 1.00 97.69 166 GLY A C 1
ATOM 1373 O O . GLY A 1 166 ? 2.805 2.839 -10.255 1.00 97.69 166 GLY A O 1
ATOM 1374 N N . ALA A 1 167 ? 3.753 1.653 -11.920 1.00 96.88 167 ALA A N 1
ATOM 1375 C CA . ALA A 1 167 ? 5.093 2.190 -11.757 1.00 96.88 167 ALA A CA 1
ATOM 1376 C C . ALA A 1 167 ? 5.654 2.613 -13.109 1.00 96.88 167 ALA A C 1
ATOM 1378 O O . ALA A 1 167 ? 5.507 1.913 -14.113 1.00 96.88 167 ALA A O 1
ATOM 1379 N N . ASP A 1 168 ? 6.268 3.790 -13.148 1.00 93.56 168 ASP A N 1
ATOM 1380 C CA . ASP A 1 168 ? 7.017 4.251 -14.307 1.00 93.56 168 ASP A CA 1
ATOM 1381 C C . ASP A 1 168 ? 8.486 3.824 -14.167 1.00 93.56 168 ASP A C 1
ATOM 1383 O O . ASP A 1 168 ? 8.810 2.839 -13.502 1.00 93.56 168 ASP A O 1
ATOM 1387 N N . CYS A 1 169 ? 9.390 4.515 -14.849 1.00 91.81 169 CYS A N 1
ATOM 1388 C CA . CYS A 1 169 ? 10.814 4.221 -14.772 1.00 91.81 169 CYS A CA 1
ATOM 1389 C C . CYS A 1 169 ? 11.455 4.534 -13.414 1.00 91.81 169 CYS A C 1
ATOM 1391 O O . CYS A 1 169 ? 12.543 4.029 -13.148 1.00 91.81 169 CYS A O 1
ATOM 1393 N N . CYS A 1 170 ? 10.823 5.372 -12.597 1.00 91.69 170 CYS A N 1
ATOM 1394 C CA . CYS A 1 170 ? 11.391 5.907 -11.369 1.00 91.69 170 CYS A CA 1
ATOM 1395 C C . CYS A 1 170 ? 10.469 5.696 -10.163 1.00 91.69 170 CYS A C 1
ATOM 1397 O O . CYS A 1 170 ? 10.952 5.310 -9.103 1.00 91.69 170 CYS A O 1
ATOM 1399 N N . HIS A 1 171 ? 9.163 5.930 -10.313 1.00 95.94 171 HIS A N 1
ATOM 1400 C CA . HIS A 1 171 ? 8.233 5.970 -9.189 1.00 95.94 171 HIS A CA 1
ATOM 1401 C C . HIS A 1 171 ? 6.917 5.262 -9.463 1.00 95.94 171 HIS A C 1
ATOM 1403 O O . HIS A 1 171 ? 6.484 5.086 -10.603 1.00 95.94 171 HIS A O 1
ATOM 1409 N N . VAL A 1 172 ? 6.227 4.945 -8.374 1.00 97.25 172 VAL A N 1
ATOM 1410 C CA . VAL A 1 172 ? 4.824 4.562 -8.419 1.00 97.25 172 VAL A CA 1
ATOM 1411 C C . VAL A 1 172 ? 3.908 5.762 -8.647 1.00 97.25 172 VAL A C 1
ATOM 1413 O O . VAL A 1 172 ? 4.198 6.900 -8.258 1.00 97.25 172 VAL A O 1
ATOM 1416 N N . TYR A 1 173 ? 2.760 5.495 -9.257 1.00 97.75 173 TYR A N 1
ATOM 1417 C CA . TYR A 1 173 ? 1.690 6.459 -9.458 1.00 97.75 173 TYR A CA 1
ATOM 1418 C C . TYR A 1 173 ? 0.319 5.817 -9.265 1.00 97.75 173 TYR A C 1
ATOM 1420 O O . TYR A 1 173 ? 0.097 4.625 -9.481 1.00 97.75 173 TYR A O 1
ATOM 1428 N N . TYR A 1 174 ? -0.609 6.648 -8.812 1.00 98.44 174 TYR A N 1
ATOM 1429 C CA . TYR A 1 174 ? -1.997 6.283 -8.594 1.00 98.44 174 TYR A CA 1
ATOM 1430 C C . TYR A 1 174 ? -2.814 6.518 -9.867 1.00 98.44 174 TYR A C 1
ATOM 1432 O O . TYR A 1 174 ? -2.648 7.555 -10.511 1.00 98.44 174 TYR A O 1
ATOM 1440 N N . ILE A 1 175 ? -3.715 5.587 -10.191 1.00 98.56 175 ILE A N 1
ATOM 1441 C CA . ILE A 1 175 ? -4.594 5.672 -11.362 1.00 98.56 175 ILE A CA 1
ATOM 1442 C C . ILE A 1 175 ? -6.046 5.864 -10.910 1.00 98.56 175 ILE A C 1
ATOM 1444 O O . ILE A 1 175 ? -6.665 6.874 -11.253 1.00 98.56 175 ILE A O 1
ATOM 1448 N N . SER A 1 176 ? -6.597 4.928 -10.126 1.00 98.56 176 SER A N 1
ATOM 1449 C CA . SER A 1 176 ? -8.012 4.955 -9.722 1.00 98.56 176 SER A CA 1
ATOM 1450 C C . SER A 1 176 ? -8.307 4.186 -8.418 1.00 98.56 176 SER A C 1
ATOM 1452 O O . SER A 1 176 ? -7.488 3.392 -7.949 1.00 98.56 176 SER A O 1
ATOM 1454 N N . GLY A 1 177 ? -9.472 4.464 -7.811 1.00 98.25 177 GLY A N 1
ATOM 1455 C CA . GLY A 1 177 ? -9.908 3.962 -6.497 1.00 98.25 177 GLY A CA 1
ATOM 1456 C C . GLY A 1 177 ? -10.469 5.055 -5.568 1.00 98.25 177 GLY A C 1
ATOM 1457 O O . GLY A 1 177 ? -10.415 6.248 -5.860 1.00 98.25 177 GLY A O 1
ATOM 1458 N N . GLU A 1 178 ? -11.048 4.675 -4.432 1.00 97.75 178 GLU A N 1
ATOM 1459 C CA . GLU A 1 178 ? -11.527 5.643 -3.434 1.00 97.75 178 GLU A CA 1
ATOM 1460 C C . GLU A 1 178 ? -10.432 5.923 -2.398 1.00 97.75 178 GLU A C 1
ATOM 1462 O O . GLU A 1 178 ? -9.925 5.011 -1.751 1.00 97.75 178 GLU A O 1
ATOM 1467 N N . ARG A 1 179 ? -10.005 7.182 -2.273 1.00 96.88 179 ARG A N 1
ATOM 1468 C CA . ARG A 1 179 ? -8.854 7.570 -1.434 1.00 96.88 179 ARG A CA 1
ATOM 1469 C C . ARG A 1 179 ? -9.217 7.825 0.023 1.00 96.88 179 ARG A C 1
ATOM 1471 O O . ARG A 1 179 ? -8.322 7.823 0.861 1.00 96.88 179 ARG A O 1
ATOM 1478 N N . GLU A 1 180 ? -10.492 8.050 0.290 1.00 97.56 180 GLU A N 1
ATOM 1479 C CA . GLU A 1 180 ? -11.047 8.315 1.608 1.00 97.56 180 GLU A CA 1
ATOM 1480 C C . GLU A 1 180 ? -12.197 7.340 1.809 1.00 97.56 180 GLU A C 1
ATOM 1482 O O . GLU A 1 180 ? -13.236 7.456 1.169 1.00 97.56 180 GLU A O 1
ATOM 1487 N N . LEU A 1 181 ? -11.961 6.323 2.625 1.00 97.12 181 LEU A N 1
ATOM 1488 C CA . LEU A 1 181 ? -12.895 5.240 2.854 1.00 97.12 181 LEU A CA 1
ATOM 1489 C C . LEU A 1 181 ? -13.618 5.469 4.179 1.00 97.12 181 LEU A C 1
ATOM 1491 O O . LEU A 1 181 ? -12.986 5.781 5.190 1.00 97.12 181 LEU A O 1
ATOM 1495 N N . GLN A 1 182 ? -14.931 5.274 4.183 1.00 95.88 182 GLN A N 1
ATOM 1496 C CA . GLN A 1 182 ? -15.749 5.414 5.381 1.00 95.88 182 GLN A CA 1
ATOM 1497 C C . GLN A 1 182 ? -16.134 4.041 5.936 1.00 95.88 182 GLN A C 1
ATOM 1499 O O . GLN A 1 182 ? -16.533 3.153 5.180 1.00 95.88 182 GLN A O 1
ATOM 1504 N N . ILE A 1 183 ? -16.029 3.873 7.254 1.00 91.62 183 ILE A N 1
ATOM 1505 C CA . ILE A 1 183 ? -16.567 2.714 7.970 1.00 91.62 183 ILE A CA 1
ATOM 1506 C C . ILE A 1 183 ? -17.770 3.184 8.783 1.00 91.62 183 ILE A C 1
ATOM 1508 O O . ILE A 1 183 ? -17.642 4.046 9.653 1.00 91.62 183 ILE A O 1
ATOM 1512 N N . ASP A 1 184 ? -18.930 2.593 8.509 1.00 76.62 184 ASP A N 1
ATOM 1513 C CA . ASP A 1 184 ? -20.113 2.751 9.349 1.00 76.62 184 ASP A CA 1
ATOM 1514 C C . ASP A 1 184 ? -19.954 1.813 10.557 1.00 76.62 184 ASP A C 1
ATOM 1516 O O . ASP A 1 184 ? -20.089 0.593 10.420 1.00 76.62 184 ASP A O 1
ATOM 1520 N N . GLN A 1 185 ? -19.588 2.371 11.715 1.00 60.19 185 GLN A N 1
ATOM 1521 C CA . GLN A 1 185 ? -19.542 1.641 12.990 1.00 60.19 185 GLN A CA 1
ATOM 1522 C C . GLN A 1 185 ? -20.924 1.541 13.645 1.00 60.19 185 GLN A C 1
ATOM 1524 O O . GLN A 1 185 ? -21.695 2.527 13.589 1.00 60.19 185 GLN A O 1
#

Secondary structure (DSSP, 8-state):
-----------SSHHHHHHHHHHHHHHHTTS-S-STTSGGG----HHHHHHHHHHHHGGG--------TT---S---S---EEEEEEE-TTSPBPPPSEEEEEETTT--B------HHHHHHHHHHTEEEEEEGGGTTTTBTEEEEEEEEEEETTEEEEEEEEEEEE-SS-EEEEES-SEEE---

Foldseek 3Di:
DDDDDDDDPDDPPPPPVVVVVVVVVVVVVPPDPDPVPPPVPDPPPPVVVVVVVVVVVVVPPDDPPPDDPQPDPDDADPDKDFQKAAEAEPVRAAAAFPDKWKAFPPPRDTPADDDDPVVSVVCRRRRMGTRDIPVCQVVQEVHKTKMWMFTHDPNDTQDIWIFIKGHYSHIIDGDDIHRYHYGHD